Protein AF-A0A1J4MYG4-F1 (afdb_monomer)

Sequence (233 aa):
MGFPIFSSIVLFTLLLGPYFVINSYTSLNDAVGTSPLLVASILHCVAYNFTRALVLASIPVLKPQIVHYFNIMTRSISLIFMWNLITGKVAKQYEVDTRLKFSALVWSATSACLSYFIPLAFDKSLSADFSMGYIYKILLSYGASFSALSSIYGTYMFTKTNYFERKKAICLSLLTSCGIQLISNIIMDLIGPYYISVLLNLLLQIILARITLYKVNSNKVRQNNKKEKLKKK

Solvent-accessible surface area (backbone atoms only — not comparable to full-atom values): 12598 Å² total; per-residue (Å²): 144,68,62,73,59,56,58,41,51,53,49,48,45,66,64,45,41,62,55,56,50,50,41,64,74,65,63,48,58,89,64,48,91,80,30,68,53,55,56,49,28,44,50,39,47,50,50,43,55,50,53,44,50,53,58,60,69,69,54,94,70,77,48,71,66,57,51,51,53,51,58,40,56,47,37,54,55,44,54,56,41,46,39,50,50,65,68,29,74,69,33,65,77,42,57,70,66,60,38,52,54,50,43,28,51,46,32,32,53,49,51,36,39,67,72,47,47,53,56,57,69,70,44,82,83,66,65,93,66,91,46,70,70,56,58,52,54,48,52,52,43,53,28,53,29,32,21,44,38,26,25,49,58,23,46,51,41,58,79,72,49,66,82,81,53,27,59,57,27,50,50,50,20,48,37,43,48,30,44,53,60,53,53,36,47,56,48,40,78,72,66,54,64,81,62,63,37,51,53,51,42,31,51,52,26,50,53,49,27,51,53,48,52,50,52,55,51,54,51,51,52,57,51,50,55,51,52,53,59,62,73,76,109

Secondary structure (DSSP, 8-state):
--HHHHHHHHHHHHHHHHHHHHHHHTTGGGGTTT-HHHHHHHHHHHHHHHHHHHHHHT-S---HHHHHHHHHHHHTTHHHHHHHHHHSTTGGGS-HHHHHHHHHHHHHHHHHIIIIIHHHHH-TTS-SS--HHHHHHHHHHHHHHHHHHHHHHHHHHHHH--HHHHHHHHHHHHIIIIIHHHHHHHHHHHH--HHHHHHHHHHHHHHHHHHHHHHHHHHHHHHHHHHHHHH--

Nearest PDB structures (foldseek):
  9c7v-assembly1_C  TM=8.122E-01  e=8.466E-05  Homo sapiens
  7tut-assembly1_6  TM=8.379E-01  e=2.198E-04  Canis lupus

Mean predicted aligned error: 9.48 Å

Organism: NCBI:txid117008

Radius of gyration: 19.26 Å; Cα contacts (8 Å, |Δi|>4): 194; chains: 1; bounding box: 46×40×71 Å

pLDDT: mean 74.77, std 11.12, range [39.59, 93.19]

Structure (mmCIF, N/CA/C/O backbone):
data_AF-A0A1J4MYG4-F1
#
_entry.id   AF-A0A1J4MYG4-F1
#
loop_
_atom_site.group_PDB
_atom_site.id
_atom_site.type_symbol
_atom_site.label_atom_id
_atom_site.label_alt_id
_atom_site.label_comp_id
_atom_site.label_asym_id
_atom_site.label_entity_id
_atom_site.label_seq_id
_atom_site.pdbx_PDB_ins_code
_atom_site.Cartn_x
_atom_site.Cartn_y
_atom_site.Cartn_z
_atom_site.occupancy
_atom_site.B_iso_or_equiv
_atom_site.auth_seq_id
_atom_site.auth_comp_id
_atom_site.auth_asym_id
_atom_site.auth_atom_id
_atom_site.pdbx_PDB_model_num
ATOM 1 N N . MET A 1 1 ? 5.855 -18.515 -30.690 1.00 39.59 1 MET A N 1
ATOM 2 C CA . MET A 1 1 ? 5.320 -17.254 -30.121 1.00 39.59 1 MET A CA 1
ATOM 3 C C . MET A 1 1 ? 4.586 -17.510 -28.789 1.00 39.59 1 MET A C 1
ATOM 5 O O . MET A 1 1 ? 3.402 -17.235 -28.693 1.00 39.59 1 MET A O 1
ATOM 9 N N . GLY A 1 2 ? 5.260 -18.048 -27.757 1.00 44.88 2 GLY A N 1
ATOM 10 C CA . GLY A 1 2 ? 4.625 -18.419 -26.468 1.00 44.88 2 GLY A CA 1
ATOM 11 C C . GLY A 1 2 ? 5.310 -17.876 -25.201 1.00 44.88 2 GLY A C 1
ATOM 12 O O . GLY A 1 2 ? 4.828 -18.094 -24.097 1.00 44.88 2 GLY A O 1
ATOM 13 N N . PHE A 1 3 ? 6.417 -17.143 -25.343 1.00 44.50 3 PHE A N 1
ATOM 14 C CA . PHE A 1 3 ? 7.235 -16.663 -24.223 1.00 44.50 3 PHE A CA 1
ATOM 15 C C . PHE A 1 3 ? 6.671 -15.497 -23.374 1.00 44.50 3 PHE A C 1
ATOM 17 O O . PHE A 1 3 ? 6.899 -15.523 -22.165 1.00 44.50 3 PHE A O 1
ATOM 24 N N . PRO A 1 4 ? 5.913 -14.505 -23.900 1.00 54.72 4 PRO A N 1
ATOM 25 C CA . PRO A 1 4 ? 5.463 -13.370 -23.078 1.00 54.72 4 PRO A CA 1
ATOM 26 C C . PRO A 1 4 ? 4.398 -13.749 -22.033 1.00 54.72 4 PRO A C 1
ATOM 28 O O . PRO A 1 4 ? 4.216 -13.046 -21.041 1.00 54.72 4 PRO A O 1
ATOM 31 N N . ILE A 1 5 ? 3.711 -14.882 -22.217 1.00 55.47 5 ILE A N 1
ATOM 32 C CA . ILE A 1 5 ? 2.703 -15.384 -21.274 1.00 55.47 5 ILE A CA 1
ATOM 33 C C . ILE A 1 5 ? 3.386 -16.013 -20.048 1.00 55.47 5 ILE A C 1
ATOM 35 O O . ILE A 1 5 ? 2.969 -15.765 -18.919 1.00 55.47 5 ILE A O 1
ATOM 39 N N . PHE A 1 6 ? 4.475 -16.765 -20.247 1.00 54.44 6 PHE A N 1
ATOM 40 C CA . PHE A 1 6 ? 5.208 -17.416 -19.156 1.00 54.44 6 PHE A CA 1
ATOM 41 C C . PHE A 1 6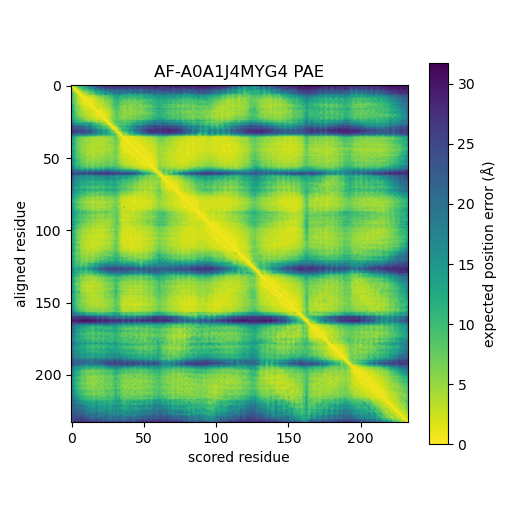 ? 5.877 -16.398 -18.220 1.00 54.44 6 PHE A C 1
ATOM 43 O O . PHE A 1 6 ? 5.715 -16.487 -17.003 1.00 54.44 6 PHE A O 1
ATOM 50 N N . SER A 1 7 ? 6.547 -15.377 -18.766 1.00 63.25 7 SER A N 1
ATOM 51 C CA . SER A 1 7 ? 7.153 -14.307 -17.959 1.00 63.25 7 SER A CA 1
ATOM 52 C C . SER A 1 7 ? 6.104 -13.493 -17.191 1.00 63.25 7 SER A C 1
ATOM 54 O O . SER A 1 7 ? 6.324 -13.157 -16.027 1.00 63.25 7 SER A O 1
ATOM 56 N N . SER A 1 8 ? 4.931 -13.255 -17.788 1.00 65.19 8 SER A N 1
ATOM 57 C CA . SER A 1 8 ? 3.813 -12.558 -17.140 1.00 65.19 8 SER A CA 1
ATOM 58 C C . SER A 1 8 ? 3.204 -13.361 -15.987 1.00 65.19 8 SER A C 1
ATOM 60 O O . SER A 1 8 ? 2.908 -12.786 -14.941 1.00 65.19 8 SER A O 1
ATOM 62 N N . ILE A 1 9 ? 3.056 -14.684 -16.129 1.00 70.06 9 ILE A N 1
ATOM 63 C CA . ILE A 1 9 ? 2.554 -15.567 -15.061 1.00 70.06 9 ILE A CA 1
ATOM 64 C C . ILE A 1 9 ? 3.563 -15.662 -13.912 1.00 70.06 9 ILE A C 1
ATOM 66 O O . ILE A 1 9 ? 3.177 -15.568 -12.745 1.00 70.06 9 ILE A O 1
ATOM 70 N N . VAL A 1 10 ? 4.856 -15.805 -14.212 1.00 71.19 10 VAL A N 1
ATOM 71 C CA . VAL A 1 10 ? 5.914 -15.819 -13.187 1.00 71.19 10 VAL A CA 1
ATOM 72 C C . VAL A 1 10 ? 5.947 -14.488 -12.437 1.00 71.19 10 VAL A C 1
ATOM 74 O O . VAL A 1 10 ? 5.981 -14.470 -11.208 1.00 71.19 10 VAL A O 1
ATOM 77 N N . LEU A 1 11 ? 5.847 -13.367 -13.151 1.00 72.00 11 LEU A N 1
ATOM 78 C CA . LEU A 1 11 ? 5.783 -12.037 -12.554 1.00 72.00 11 LEU A CA 1
ATOM 79 C C . LEU A 1 11 ? 4.518 -11.838 -11.708 1.00 72.00 11 LEU A C 1
ATOM 81 O O . LEU A 1 11 ? 4.606 -11.305 -10.603 1.00 72.00 11 LEU A O 1
ATOM 85 N N . PHE A 1 12 ? 3.357 -12.283 -12.195 1.00 74.06 12 PHE A N 1
ATOM 86 C CA . PHE A 1 12 ? 2.105 -12.281 -11.437 1.00 74.06 12 PHE A CA 1
ATOM 87 C C . PHE A 1 12 ? 2.256 -13.080 -10.144 1.00 74.06 12 PHE A C 1
ATOM 89 O O . PHE A 1 12 ? 1.878 -12.608 -9.077 1.00 74.06 12 PHE A O 1
ATOM 96 N N . THR A 1 13 ? 2.866 -14.261 -10.224 1.00 77.62 13 THR A N 1
ATOM 97 C CA . THR A 1 13 ? 3.070 -15.150 -9.077 1.00 77.62 13 THR A CA 1
ATOM 98 C C . THR A 1 13 ? 4.047 -14.549 -8.074 1.00 77.62 13 THR A C 1
ATOM 100 O O . THR A 1 13 ? 3.798 -14.600 -6.875 1.00 77.62 13 THR A O 1
ATOM 103 N N . LEU A 1 14 ? 5.129 -13.920 -8.531 1.00 78.75 14 LEU A N 1
ATOM 104 C CA . LEU A 1 14 ? 6.086 -13.262 -7.643 1.00 78.75 14 LEU A CA 1
ATOM 105 C C . LEU A 1 14 ? 5.502 -11.997 -7.012 1.00 78.75 14 LEU A C 1
ATOM 107 O O . LEU A 1 14 ? 5.709 -11.768 -5.829 1.00 78.75 14 LEU A O 1
ATOM 111 N N . LEU A 1 15 ? 4.740 -11.195 -7.759 1.00 77.94 15 LEU A N 1
ATOM 112 C CA . LEU A 1 15 ? 4.102 -9.999 -7.213 1.00 77.94 15 LEU A CA 1
ATOM 113 C C . LEU A 1 15 ? 2.967 -10.362 -6.257 1.00 77.94 15 LEU A C 1
ATOM 115 O O . LEU A 1 15 ? 2.919 -9.823 -5.157 1.00 77.94 15 LEU A O 1
ATOM 119 N N . LEU A 1 16 ? 2.055 -11.251 -6.653 1.00 79.56 16 LEU A N 1
ATOM 120 C CA . LEU A 1 16 ? 0.815 -11.510 -5.919 1.00 79.56 16 LEU A CA 1
ATOM 121 C C . LEU A 1 16 ? 0.865 -12.718 -4.982 1.00 79.56 16 LEU A C 1
ATOM 123 O O . LEU A 1 16 ? 0.108 -12.764 -4.011 1.00 79.56 16 LEU A O 1
ATOM 127 N N . GLY A 1 17 ? 1.770 -13.666 -5.220 1.00 78.75 17 GLY A N 1
ATOM 128 C CA . GLY A 1 17 ? 1.926 -14.890 -4.432 1.00 78.75 17 GLY A CA 1
ATOM 129 C C . GLY A 1 17 ? 2.038 -14.642 -2.927 1.00 78.75 17 GLY A C 1
ATOM 130 O O . GLY A 1 17 ? 1.268 -15.241 -2.177 1.00 78.75 17 GLY A O 1
ATOM 131 N N . PRO A 1 18 ? 2.885 -13.708 -2.452 1.00 78.56 18 PRO A N 1
ATOM 132 C CA . PRO A 1 18 ? 2.961 -13.394 -1.027 1.00 78.56 18 PRO A CA 1
ATOM 133 C C . PRO A 1 18 ? 1.631 -12.925 -0.428 1.00 78.56 18 PRO A C 1
ATOM 135 O O . PRO A 1 18 ? 1.335 -13.250 0.718 1.00 78.56 18 PRO A O 1
ATOM 138 N N . TYR A 1 19 ? 0.794 -12.206 -1.183 1.00 76.56 19 TYR A N 1
ATOM 139 C CA . TYR A 1 19 ? -0.516 -11.770 -0.690 1.00 76.56 19 TYR A CA 1
ATOM 140 C C . TYR A 1 19 ? -1.493 -12.936 -0.573 1.00 76.56 19 TYR A C 1
ATOM 142 O O . TYR A 1 19 ? -2.209 -13.011 0.423 1.00 76.56 19 TYR A O 1
ATOM 150 N N . PHE A 1 20 ? -1.493 -13.864 -1.536 1.00 74.62 20 PHE A N 1
ATOM 151 C CA . PHE A 1 20 ? -2.288 -15.094 -1.451 1.00 74.62 20 PHE A CA 1
ATOM 152 C C . PHE A 1 20 ? -1.863 -15.959 -0.263 1.00 74.62 20 PHE A C 1
ATOM 154 O O . PHE A 1 20 ? -2.715 -16.448 0.482 1.00 74.62 20 PHE A O 1
ATOM 161 N N . VAL A 1 21 ? -0.552 -16.088 -0.043 1.00 79.56 21 VAL A N 1
ATOM 162 C CA . VAL A 1 21 ? 0.016 -16.804 1.103 1.00 79.56 21 VAL A CA 1
ATOM 163 C C . VAL A 1 21 ? -0.425 -16.144 2.410 1.00 79.56 21 VAL A C 1
ATOM 165 O O . VAL A 1 21 ? -1.034 -16.805 3.248 1.00 79.56 21 VAL A O 1
ATOM 168 N N . ILE A 1 22 ? -0.210 -14.835 2.577 1.00 77.38 22 ILE A N 1
ATOM 169 C CA . ILE A 1 22 ? -0.594 -14.118 3.805 1.00 77.38 22 ILE A CA 1
ATOM 170 C C . ILE A 1 22 ? -2.104 -14.207 4.043 1.00 77.38 22 ILE A C 1
ATOM 172 O O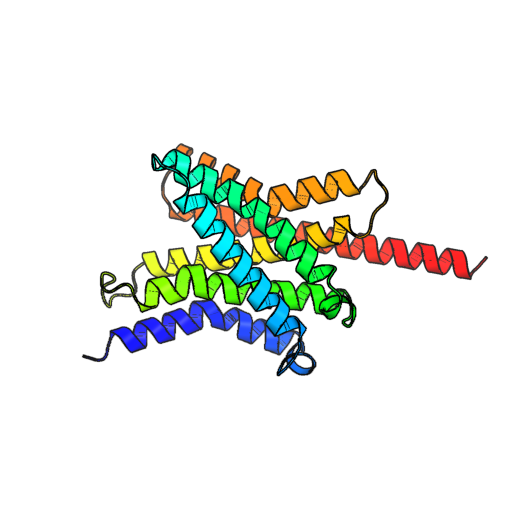 . ILE A 1 22 ? -2.521 -14.461 5.171 1.00 77.38 22 ILE A O 1
ATOM 176 N N . ASN A 1 23 ? -2.927 -14.038 3.008 1.00 73.75 23 ASN A N 1
ATOM 177 C CA . ASN A 1 23 ? -4.382 -14.134 3.123 1.00 73.75 23 ASN A CA 1
ATOM 178 C C . ASN A 1 23 ? -4.833 -15.535 3.585 1.00 73.75 23 ASN A C 1
ATOM 180 O O . ASN A 1 23 ? -5.718 -15.648 4.432 1.00 73.75 23 ASN A O 1
ATOM 184 N N . SER A 1 24 ? -4.164 -16.587 3.101 1.00 71.75 24 SER A N 1
ATOM 185 C CA . SER A 1 24 ? -4.427 -17.977 3.504 1.00 71.75 24 SER A CA 1
ATOM 186 C C . SER A 1 24 ? -3.980 -18.259 4.945 1.00 71.75 24 SER A C 1
ATOM 188 O O . SER A 1 24 ? -4.714 -18.884 5.704 1.00 71.75 24 SER A O 1
ATOM 190 N N . TYR A 1 25 ? -2.815 -17.749 5.361 1.00 71.75 25 TYR A N 1
ATOM 191 C CA . TYR A 1 25 ? -2.278 -17.946 6.718 1.00 71.75 25 TYR A CA 1
ATOM 192 C C . TYR A 1 25 ? -2.989 -17.132 7.802 1.00 71.75 25 TYR A C 1
ATOM 194 O O . TYR A 1 25 ? -2.967 -17.506 8.971 1.00 71.75 25 TYR A O 1
ATOM 202 N N . THR A 1 26 ? -3.582 -15.993 7.449 1.00 67.69 26 THR A N 1
ATOM 203 C CA . THR A 1 26 ? -4.212 -15.085 8.422 1.00 67.69 26 THR A CA 1
ATOM 204 C C . THR A 1 26 ? -5.689 -15.386 8.667 1.00 67.69 26 THR A C 1
ATOM 206 O O . THR A 1 26 ? -6.341 -14.590 9.339 1.00 67.69 26 THR A O 1
ATOM 209 N N . SER A 1 27 ? -6.206 -16.493 8.104 1.00 63.12 27 SER A N 1
ATOM 210 C CA . SER A 1 27 ? -7.624 -16.891 8.122 1.00 63.12 27 SER A CA 1
ATOM 211 C C . SER A 1 27 ? -8.581 -15.742 7.781 1.00 63.12 27 SER A C 1
ATOM 213 O O . SER A 1 27 ? -9.735 -15.728 8.197 1.00 63.12 27 SER A O 1
ATOM 215 N N . LEU A 1 28 ? -8.102 -14.750 7.019 1.00 64.38 28 LEU A N 1
ATOM 216 C CA . LEU A 1 28 ? -8.926 -13.637 6.566 1.00 64.38 28 LEU A CA 1
ATOM 217 C C . LEU A 1 28 ? -9.978 -14.149 5.572 1.00 64.38 28 LEU A C 1
ATOM 219 O O . LEU A 1 28 ? -11.053 -13.573 5.507 1.00 64.38 28 LEU A O 1
ATOM 223 N N . ASN A 1 29 ? -9.721 -15.270 4.883 1.00 54.84 29 ASN A N 1
ATOM 224 C CA . ASN A 1 29 ? -10.596 -15.890 3.880 1.00 54.84 29 ASN A CA 1
ATOM 225 C C . ASN A 1 29 ? -12.060 -16.102 4.303 1.00 54.84 29 ASN A C 1
ATOM 227 O O . ASN A 1 29 ? -12.948 -15.866 3.480 1.00 54.84 29 ASN A O 1
ATOM 231 N N . ASP A 1 30 ? -12.330 -16.453 5.562 1.00 53.03 30 ASP A N 1
ATOM 232 C CA . ASP A 1 30 ? -13.702 -16.705 6.039 1.00 53.03 30 ASP A CA 1
ATOM 233 C C . ASP A 1 30 ? -14.569 -15.434 6.056 1.00 53.03 30 ASP A C 1
ATOM 235 O O . ASP A 1 30 ? -15.796 -15.501 6.101 1.00 53.03 30 ASP A O 1
ATOM 239 N N . ALA A 1 31 ? -13.945 -14.256 5.945 1.00 52.34 31 ALA A N 1
ATOM 240 C CA . ALA A 1 31 ? -14.617 -12.967 5.856 1.00 52.34 31 ALA A CA 1
ATOM 241 C C . ALA A 1 31 ? -14.632 -12.366 4.435 1.00 52.34 31 ALA A C 1
ATOM 243 O O . ALA A 1 31 ? -15.060 -11.223 4.304 1.00 52.34 31 ALA A O 1
ATOM 244 N N . VAL A 1 32 ? -14.109 -13.043 3.394 1.00 53.25 32 VAL A N 1
ATOM 245 C CA . VAL A 1 32 ? -13.461 -12.345 2.253 1.00 53.25 32 VAL A CA 1
ATOM 246 C C . VAL A 1 32 ? -14.001 -12.624 0.851 1.00 53.25 32 VAL A C 1
ATOM 248 O O . VAL A 1 32 ? -13.868 -11.743 0.004 1.00 53.25 32 VAL A O 1
ATOM 251 N N . GLY A 1 33 ? -14.673 -13.744 0.580 1.00 52.53 33 GLY A N 1
ATOM 252 C CA . GLY A 1 33 ? -15.099 -14.075 -0.795 1.00 52.53 33 GLY A CA 1
ATOM 253 C C . GLY A 1 33 ? -16.029 -13.045 -1.466 1.00 52.53 33 GLY A C 1
ATOM 254 O O . GLY A 1 33 ? -16.009 -12.894 -2.684 1.00 52.53 33 GLY A O 1
ATOM 255 N N . THR A 1 34 ? -16.811 -12.300 -0.680 1.00 55.25 34 THR A N 1
ATOM 256 C CA . THR A 1 34 ? -17.829 -11.335 -1.152 1.00 55.25 34 THR A CA 1
ATOM 257 C C . THR A 1 34 ? -17.928 -10.098 -0.256 1.00 55.25 34 THR A C 1
ATOM 259 O O . THR A 1 34 ? -18.944 -9.401 -0.226 1.00 55.25 34 THR A O 1
ATOM 262 N N . SER A 1 35 ? -16.881 -9.818 0.520 1.00 69.62 35 SER A N 1
ATOM 263 C CA . SER A 1 35 ? -16.957 -8.813 1.574 1.00 69.62 35 SER A CA 1
ATOM 264 C C . SER A 1 35 ? -17.067 -7.408 0.972 1.00 69.62 35 SER A C 1
ATOM 266 O O . SER A 1 35 ? -16.230 -7.008 0.156 1.00 69.62 35 SER A O 1
ATOM 268 N N . PRO A 1 36 ? -18.055 -6.592 1.378 1.00 80.81 36 PRO A N 1
ATOM 269 C CA . PRO A 1 36 ? -18.129 -5.194 0.960 1.00 80.81 36 PRO A CA 1
ATOM 270 C C . PRO A 1 36 ? -16.843 -4.410 1.277 1.00 80.81 36 PRO A C 1
ATOM 272 O O . PRO A 1 36 ? -16.561 -3.392 0.646 1.00 80.81 36 PRO A O 1
ATOM 275 N N . LEU A 1 37 ? -16.036 -4.893 2.233 1.00 83.75 37 LEU A N 1
ATOM 276 C CA . LEU A 1 37 ? -14.733 -4.330 2.565 1.00 83.75 37 LEU A CA 1
ATOM 277 C C . LEU A 1 37 ? -13.686 -4.576 1.470 1.00 83.75 37 LEU A C 1
ATOM 279 O O . LEU A 1 37 ? -12.859 -3.692 1.246 1.00 83.75 37 LEU A O 1
ATOM 283 N N . LEU A 1 38 ? -13.726 -5.710 0.761 1.00 86.50 38 LEU A N 1
ATOM 284 C CA . LEU A 1 38 ? -12.850 -5.976 -0.387 1.00 86.50 38 LEU A CA 1
ATOM 285 C C . LEU A 1 38 ? -13.117 -4.938 -1.476 1.00 86.50 38 LEU A C 1
ATOM 287 O O . LEU A 1 38 ? -12.206 -4.222 -1.892 1.00 86.50 38 LEU A O 1
ATOM 291 N N . VAL A 1 39 ? -14.388 -4.802 -1.863 1.00 87.25 39 VAL A N 1
ATOM 292 C CA . VAL A 1 39 ? -14.826 -3.856 -2.896 1.00 87.25 39 VAL A CA 1
ATOM 293 C C . VAL A 1 39 ? -14.492 -2.424 -2.487 1.00 87.25 39 VAL A C 1
ATOM 295 O O . VAL A 1 39 ? -13.888 -1.690 -3.264 1.00 87.25 39 VAL A O 1
ATOM 298 N N . ALA A 1 40 ? -14.798 -2.032 -1.246 1.00 88.25 40 ALA A N 1
ATOM 299 C CA . ALA A 1 40 ? -14.446 -0.710 -0.740 1.00 88.25 40 ALA A CA 1
ATOM 300 C C . ALA A 1 40 ? -12.929 -0.458 -0.787 1.00 88.25 40 ALA A C 1
ATOM 302 O O . ALA A 1 40 ? -12.513 0.628 -1.192 1.00 88.25 40 ALA A O 1
ATOM 303 N N . SER A 1 41 ? -12.108 -1.441 -0.407 1.00 88.81 41 SER A N 1
ATOM 304 C CA . SER A 1 41 ? -10.643 -1.318 -0.419 1.00 88.81 41 SER A CA 1
ATOM 305 C C . SER A 1 41 ? -10.099 -1.140 -1.837 1.00 88.81 41 SER A C 1
ATOM 307 O O . SER A 1 41 ? -9.281 -0.246 -2.063 1.00 88.81 41 SER A O 1
ATOM 309 N N . ILE A 1 42 ? -10.589 -1.938 -2.794 1.00 90.88 42 ILE A N 1
ATOM 310 C CA . ILE A 1 42 ? -10.226 -1.827 -4.215 1.00 90.88 42 ILE A CA 1
ATOM 311 C C . ILE A 1 42 ? -10.637 -0.453 -4.748 1.00 90.88 42 ILE A C 1
ATOM 313 O O . ILE A 1 42 ? -9.799 0.261 -5.294 1.00 90.88 42 ILE A O 1
ATOM 317 N N . LEU A 1 43 ? -11.892 -0.042 -4.536 1.00 92.88 43 LEU A N 1
ATOM 318 C CA . LEU A 1 43 ? -12.411 1.233 -5.036 1.00 92.88 43 LEU A CA 1
ATOM 319 C C . LEU A 1 43 ? -11.640 2.434 -4.484 1.00 92.88 43 LEU A C 1
ATOM 321 O O . LEU A 1 43 ? -11.287 3.323 -5.251 1.00 92.88 43 LEU A O 1
ATOM 325 N N . HIS A 1 44 ? -11.323 2.461 -3.186 1.00 93.19 44 HIS A N 1
ATOM 326 C CA . HIS A 1 44 ? -10.533 3.557 -2.613 1.00 93.19 44 HIS A CA 1
ATOM 327 C C . HIS A 1 44 ? -9.096 3.570 -3.150 1.00 93.19 44 HIS A C 1
ATOM 329 O O . HIS A 1 44 ? -8.543 4.648 -3.369 1.00 93.19 44 HIS A O 1
ATOM 335 N N . CYS A 1 45 ? -8.493 2.401 -3.395 1.00 91.88 45 CYS A N 1
ATOM 336 C CA . CYS A 1 45 ? -7.159 2.306 -3.987 1.00 91.88 45 CYS A CA 1
ATOM 337 C C . CYS A 1 45 ? -7.150 2.773 -5.454 1.00 91.88 45 CYS A C 1
ATOM 339 O O . CYS A 1 45 ? -6.269 3.538 -5.858 1.00 91.88 45 CYS A O 1
ATOM 341 N N . VAL A 1 46 ? -8.144 2.363 -6.246 1.00 92.69 46 VAL A N 1
ATOM 342 C CA . VAL A 1 46 ? -8.319 2.794 -7.642 1.00 92.69 46 VAL A CA 1
ATOM 343 C C . VAL A 1 46 ? -8.592 4.295 -7.706 1.00 92.69 46 VAL A C 1
ATOM 345 O O . VAL A 1 46 ? -7.917 4.998 -8.454 1.00 92.69 46 VAL A O 1
ATOM 348 N N . ALA A 1 47 ? -9.506 4.804 -6.877 1.00 92.38 47 ALA A N 1
ATOM 349 C CA . ALA A 1 47 ? -9.820 6.227 -6.804 1.00 92.38 47 ALA A CA 1
ATOM 350 C C . ALA A 1 47 ? -8.583 7.058 -6.439 1.00 92.38 47 ALA A C 1
ATOM 352 O O . ALA A 1 47 ? -8.307 8.055 -7.099 1.00 92.38 47 ALA A O 1
ATOM 353 N N . TYR A 1 48 ? -7.782 6.610 -5.466 1.00 91.38 48 TYR A N 1
ATOM 354 C CA . TYR A 1 48 ? -6.502 7.241 -5.147 1.00 91.38 48 TYR A CA 1
ATOM 355 C C . TYR A 1 48 ? -5.561 7.298 -6.360 1.00 91.38 48 TYR A C 1
ATOM 357 O O . TYR A 1 48 ? -5.027 8.365 -6.663 1.00 91.38 48 TYR A O 1
ATOM 365 N N . ASN A 1 49 ? -5.351 6.177 -7.058 1.00 87.81 49 ASN A N 1
ATOM 366 C CA . ASN A 1 49 ? -4.452 6.144 -8.215 1.00 87.81 49 ASN A CA 1
ATOM 367 C C . ASN A 1 49 ? -4.968 7.025 -9.361 1.00 87.81 49 ASN A C 1
ATOM 369 O O . ASN A 1 49 ? -4.173 7.710 -10.003 1.00 87.81 49 ASN A O 1
ATOM 373 N N . PHE A 1 50 ? -6.285 7.076 -9.560 1.00 89.12 50 PHE A N 1
ATOM 374 C CA . PHE A 1 50 ? -6.924 7.967 -10.523 1.00 89.12 50 PHE A CA 1
ATOM 375 C C . PHE A 1 50 ? -6.731 9.445 -10.153 1.00 89.12 50 PHE A C 1
ATOM 377 O O . PHE A 1 50 ? -6.258 10.228 -10.975 1.00 89.12 50 PHE A O 1
ATOM 384 N N . THR A 1 51 ? -6.995 9.835 -8.900 1.00 89.38 51 THR A N 1
ATOM 385 C CA . THR A 1 51 ? -6.749 11.204 -8.417 1.00 89.38 51 THR A CA 1
ATOM 386 C C . THR A 1 51 ? -5.276 11.583 -8.534 1.00 89.38 51 THR A C 1
ATOM 388 O O . THR A 1 51 ? -4.958 12.684 -8.976 1.00 89.38 51 THR A O 1
ATOM 391 N N . ARG A 1 52 ? -4.358 10.672 -8.192 1.00 86.06 52 ARG A N 1
ATOM 392 C CA . ARG A 1 52 ? -2.917 10.889 -8.360 1.00 86.06 52 ARG A CA 1
ATOM 393 C C . ARG A 1 52 ? -2.555 11.130 -9.826 1.00 86.06 52 ARG A C 1
ATOM 395 O O . ARG A 1 52 ? -1.807 12.064 -10.100 1.00 86.06 52 ARG A O 1
ATOM 402 N N . ALA A 1 53 ? -3.084 10.331 -10.750 1.00 84.12 53 ALA A N 1
ATOM 403 C CA . ALA A 1 53 ? -2.846 10.509 -12.180 1.00 84.12 53 ALA A CA 1
ATOM 404 C C . ALA A 1 53 ? -3.368 11.865 -12.684 1.00 84.12 53 ALA A C 1
ATOM 406 O O . ALA A 1 53 ? -2.640 12.560 -13.387 1.00 84.12 53 ALA A O 1
ATOM 407 N N . LEU A 1 54 ? -4.566 12.284 -12.259 1.00 86.88 54 LEU A N 1
ATOM 408 C CA . LEU A 1 54 ? -5.123 13.601 -12.592 1.00 86.88 54 LEU A CA 1
ATOM 409 C C . LEU A 1 54 ? -4.248 14.753 -12.085 1.00 86.88 54 LEU A C 1
ATOM 411 O O . LEU A 1 54 ? -3.965 15.685 -12.834 1.00 86.88 54 LEU A O 1
ATOM 415 N N . VAL A 1 55 ? -3.778 14.675 -10.835 1.00 84.56 55 VAL A N 1
ATOM 416 C CA . VAL A 1 55 ? -2.884 15.698 -10.270 1.00 84.56 55 VAL A CA 1
ATOM 417 C C . VAL A 1 55 ? -1.587 15.779 -11.073 1.00 84.56 55 VAL A C 1
ATOM 419 O O . VAL A 1 55 ? -1.149 16.873 -11.411 1.00 84.56 55 VAL A O 1
ATOM 422 N N . LEU A 1 56 ? -0.989 14.643 -11.434 1.00 81.00 56 LEU A N 1
ATOM 423 C CA . LEU A 1 56 ? 0.246 14.630 -12.224 1.00 81.00 56 LEU A CA 1
ATOM 424 C C . LEU A 1 56 ? 0.036 15.140 -13.656 1.00 81.00 56 LEU A C 1
ATOM 426 O O . LEU A 1 56 ? 0.897 15.849 -14.170 1.00 81.00 56 LEU A O 1
ATOM 430 N N . ALA A 1 57 ? -1.103 14.826 -14.277 1.00 81.94 57 ALA A N 1
ATOM 431 C CA . ALA A 1 57 ? -1.455 15.296 -15.617 1.00 81.94 57 ALA A CA 1
ATOM 432 C C . ALA A 1 57 ? -1.693 16.815 -15.673 1.00 81.94 57 ALA A C 1
ATOM 434 O O . ALA A 1 57 ? -1.515 17.426 -16.722 1.00 81.94 57 ALA A O 1
ATOM 435 N N . SER A 1 58 ? -2.059 17.438 -14.549 1.00 81.00 58 SER A N 1
ATOM 436 C CA . SER A 1 58 ? -2.298 18.884 -14.467 1.00 81.00 58 SER A CA 1
ATOM 437 C C . SER A 1 58 ? -1.028 19.750 -14.420 1.00 81.00 58 SER A C 1
ATOM 439 O O . SER A 1 58 ? -1.137 20.974 -14.398 1.00 81.00 58 SER A O 1
ATOM 441 N N . ILE A 1 59 ? 0.173 19.154 -14.397 1.00 77.31 59 ILE A N 1
ATOM 442 C CA . ILE A 1 59 ? 1.444 19.884 -14.270 1.00 77.31 59 ILE A CA 1
ATOM 443 C C . ILE A 1 59 ? 2.013 20.181 -15.671 1.00 77.31 59 ILE A C 1
ATOM 445 O O . ILE A 1 59 ? 2.489 19.262 -16.337 1.00 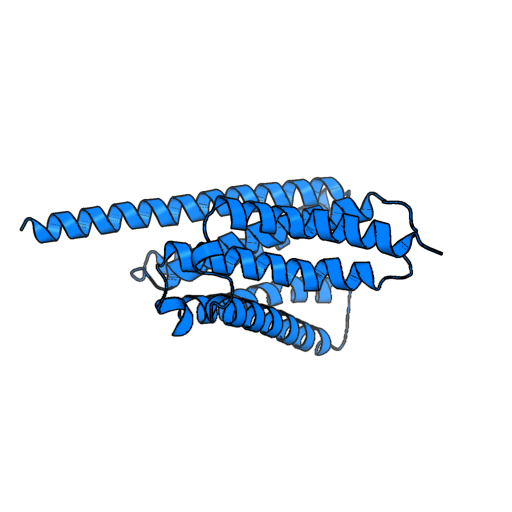77.31 59 ILE A O 1
ATOM 449 N N . PRO A 1 60 ? 2.030 21.451 -16.119 1.00 63.06 60 PRO A N 1
ATOM 450 C CA . PRO A 1 60 ? 2.317 21.807 -17.512 1.00 63.06 60 PRO A CA 1
ATOM 451 C C . PRO A 1 60 ? 3.802 21.714 -17.912 1.00 63.06 60 PRO A C 1
ATOM 453 O O . PRO A 1 60 ? 4.111 21.766 -19.098 1.00 63.06 60 PRO A O 1
ATOM 456 N N . VAL A 1 61 ? 4.737 21.566 -16.961 1.00 59.81 61 VAL A N 1
ATOM 457 C CA . VAL A 1 61 ? 6.183 21.470 -17.246 1.00 59.81 61 VAL A CA 1
ATOM 458 C C . VAL A 1 61 ? 6.812 20.336 -16.434 1.00 59.81 61 VAL A C 1
ATOM 460 O O . VAL A 1 61 ? 7.185 20.503 -15.270 1.00 59.81 61 VAL A O 1
ATOM 463 N N . LEU A 1 62 ? 6.952 19.164 -17.059 1.00 60.19 62 LEU A N 1
ATOM 464 C CA . LEU A 1 62 ? 7.590 17.985 -16.471 1.00 60.19 62 LEU A CA 1
ATOM 465 C C . LEU A 1 62 ? 9.121 18.113 -16.514 1.00 60.19 62 LEU A C 1
ATOM 467 O O . LEU A 1 62 ? 9.799 17.389 -17.243 1.00 60.19 62 LEU A O 1
ATOM 471 N N . LYS A 1 63 ? 9.712 18.990 -15.692 1.00 72.31 63 LYS A N 1
ATOM 472 C CA . LYS A 1 63 ? 11.103 18.719 -15.294 1.00 72.31 63 LYS A CA 1
ATOM 473 C C . LYS A 1 63 ? 11.088 17.414 -14.482 1.00 72.31 63 LYS A C 1
ATOM 475 O O . LYS A 1 63 ? 10.284 17.324 -13.549 1.00 72.31 63 LYS A O 1
ATOM 480 N N . PRO A 1 64 ? 11.953 16.424 -14.773 1.00 68.06 64 PRO A N 1
ATOM 481 C CA . PRO A 1 64 ? 11.932 15.116 -14.106 1.00 68.06 64 PRO A CA 1
ATOM 482 C C . PRO A 1 64 ? 11.944 15.216 -12.574 1.00 68.06 64 PRO A C 1
ATOM 484 O O . PRO A 1 64 ? 11.239 14.485 -11.884 1.00 68.06 64 PRO A O 1
ATOM 487 N N . GLN A 1 65 ? 12.679 16.199 -12.050 1.00 69.81 65 GLN A N 1
ATOM 488 C CA . GLN A 1 65 ? 12.750 16.516 -10.624 1.00 69.81 65 GLN A CA 1
ATOM 489 C C . GLN A 1 65 ? 11.384 16.936 -10.057 1.00 69.81 65 GLN A C 1
ATOM 491 O O . GLN A 1 65 ? 10.945 16.393 -9.047 1.00 69.81 65 GLN A O 1
ATOM 496 N N . ILE A 1 66 ? 10.669 17.843 -10.732 1.00 71.44 66 ILE A N 1
ATOM 497 C CA . ILE A 1 66 ? 9.351 18.340 -10.303 1.00 71.44 66 ILE A CA 1
ATOM 498 C C . ILE A 1 66 ? 8.349 17.184 -10.252 1.00 71.44 66 ILE A C 1
ATOM 500 O O . ILE A 1 66 ? 7.678 16.986 -9.241 1.00 71.44 66 ILE A O 1
ATOM 504 N N . VAL A 1 67 ? 8.311 16.356 -11.297 1.00 70.69 67 VAL A N 1
ATOM 505 C CA . VAL A 1 67 ? 7.447 15.165 -11.360 1.00 70.69 67 VAL A CA 1
ATOM 506 C C . VAL A 1 67 ? 7.744 14.216 -10.208 1.00 70.69 67 VAL A C 1
ATOM 508 O O . VAL A 1 67 ? 6.822 13.668 -9.600 1.00 70.69 67 VAL A O 1
ATOM 511 N N . HIS A 1 68 ? 9.023 14.047 -9.866 1.00 68.38 68 HIS A N 1
ATOM 512 C CA . HIS A 1 68 ? 9.419 13.198 -8.757 1.00 68.38 68 HIS A CA 1
ATOM 513 C C . HIS A 1 68 ? 8.906 13.728 -7.409 1.00 68.38 68 HIS A C 1
ATOM 515 O O . HIS A 1 68 ? 8.320 12.956 -6.641 1.00 68.38 68 HIS A O 1
ATOM 521 N N . TYR A 1 69 ? 9.063 15.024 -7.130 1.00 70.38 69 TYR A N 1
ATOM 522 C CA . TYR A 1 69 ? 8.557 15.640 -5.899 1.00 70.38 69 TYR A CA 1
ATOM 523 C C . TYR A 1 69 ? 7.029 15.589 -5.814 1.00 70.38 69 TYR A C 1
ATOM 525 O O . TYR A 1 69 ? 6.481 15.230 -4.770 1.00 70.38 69 TYR A O 1
ATOM 533 N N . PHE A 1 70 ? 6.322 15.853 -6.913 1.00 74.12 70 PHE A N 1
ATOM 534 C CA . PHE A 1 70 ? 4.863 15.739 -6.946 1.00 74.12 70 PHE A CA 1
ATOM 535 C C . PHE A 1 70 ? 4.388 14.293 -6.770 1.00 74.12 70 PHE A C 1
ATOM 537 O O . PHE A 1 70 ? 3.404 14.049 -6.071 1.00 74.12 70 PHE A O 1
ATOM 544 N N . ASN A 1 71 ? 5.112 13.307 -7.304 1.00 73.62 71 ASN A N 1
ATOM 545 C CA . ASN A 1 71 ? 4.836 11.892 -7.044 1.00 73.62 71 ASN A CA 1
ATOM 546 C C . ASN A 1 71 ? 4.953 11.528 -5.558 1.00 73.62 71 ASN A C 1
ATOM 548 O O . ASN A 1 71 ? 4.180 10.712 -5.059 1.00 73.62 71 ASN A O 1
ATOM 552 N N . ILE A 1 72 ? 5.899 12.134 -4.842 1.00 72.75 72 ILE A N 1
ATOM 553 C CA . ILE A 1 72 ? 6.056 11.950 -3.396 1.00 72.75 72 ILE A CA 1
ATOM 554 C C . ILE A 1 72 ? 4.921 12.649 -2.643 1.00 72.75 72 ILE A C 1
ATOM 556 O O . ILE A 1 72 ? 4.304 12.049 -1.764 1.00 72.75 72 ILE A O 1
ATOM 560 N N . MET A 1 73 ? 4.609 13.895 -2.998 1.00 71.25 73 MET A N 1
ATOM 561 C CA . MET A 1 73 ? 3.564 14.672 -2.325 1.00 71.25 73 MET A CA 1
ATOM 562 C C . MET A 1 73 ? 2.178 14.057 -2.514 1.00 71.25 73 MET A C 1
ATOM 564 O O . MET A 1 73 ? 1.415 13.959 -1.550 1.00 71.25 73 MET A O 1
ATOM 568 N N . THR A 1 74 ? 1.876 13.558 -3.714 1.00 78.19 74 THR A N 1
ATOM 569 C CA . THR A 1 74 ? 0.606 12.883 -4.024 1.00 78.19 74 THR A CA 1
ATOM 570 C C . THR A 1 74 ? 0.415 11.586 -3.241 1.00 78.19 74 THR A C 1
ATOM 572 O O . THR A 1 74 ? -0.728 11.217 -2.987 1.00 78.19 74 THR A O 1
ATOM 575 N N . ARG A 1 75 ? 1.480 10.935 -2.743 1.00 78.06 75 ARG A N 1
ATOM 576 C CA . ARG A 1 75 ? 1.331 9.810 -1.799 1.00 78.06 75 ARG A CA 1
ATOM 577 C C . ARG A 1 75 ? 0.668 10.226 -0.489 1.00 78.06 75 ARG A C 1
ATOM 579 O O . ARG A 1 75 ? -0.042 9.426 0.097 1.00 78.06 75 ARG A O 1
ATOM 586 N N . SER A 1 76 ? 0.803 11.476 -0.052 1.00 80.94 76 SER A N 1
ATOM 587 C CA . SER A 1 76 ? 0.106 11.975 1.147 1.00 80.94 76 SER A CA 1
ATOM 588 C C . SER A 1 76 ? -1.419 11.964 0.972 1.00 80.94 76 SER A C 1
ATOM 590 O O . SER A 1 76 ? -2.152 11.785 1.942 1.00 80.94 76 SER A O 1
ATOM 592 N N . ILE A 1 77 ? -1.905 12.089 -0.270 1.00 84.50 77 ILE A N 1
ATOM 593 C CA . ILE A 1 77 ? -3.334 12.010 -0.601 1.00 84.50 77 ILE A CA 1
ATOM 594 C C . ILE A 1 77 ? -3.876 10.605 -0.294 1.00 84.50 77 ILE A C 1
ATOM 596 O O . ILE A 1 77 ? -5.035 10.474 0.101 1.00 84.50 77 ILE A O 1
ATOM 600 N N . SER A 1 78 ? -3.047 9.553 -0.378 1.00 87.50 78 SER A N 1
ATOM 601 C CA . SER A 1 78 ? -3.476 8.189 -0.046 1.00 87.50 78 SER A CA 1
ATOM 602 C C . SER A 1 78 ? -3.977 8.078 1.394 1.00 87.50 78 SER A C 1
ATOM 604 O O . SER A 1 78 ? -4.876 7.284 1.652 1.00 87.50 78 SER A O 1
ATOM 606 N N . LEU A 1 79 ? -3.461 8.898 2.320 1.00 88.12 79 LEU A N 1
ATOM 607 C CA . LEU A 1 79 ? -3.905 8.920 3.716 1.00 88.12 79 LEU A CA 1
ATOM 608 C C . LEU A 1 79 ? -5.384 9.309 3.842 1.00 88.12 79 LEU A C 1
ATOM 610 O O . LEU A 1 79 ? -6.072 8.776 4.707 1.00 88.12 79 LEU A O 1
ATOM 614 N N . ILE A 1 80 ? -5.895 10.181 2.966 1.00 89.56 80 ILE A N 1
ATOM 615 C CA . ILE A 1 80 ? -7.312 10.586 2.952 1.00 89.56 80 ILE A CA 1
ATOM 616 C C . ILE A 1 80 ? -8.188 9.400 2.539 1.00 89.56 80 ILE A C 1
ATOM 618 O O . ILE A 1 80 ? -9.174 9.079 3.203 1.00 89.56 80 ILE A O 1
ATOM 622 N N . PHE A 1 81 ? -7.802 8.701 1.472 1.00 91.88 81 PHE A N 1
ATOM 623 C CA . PHE A 1 81 ? -8.518 7.517 0.999 1.00 91.88 81 PHE A CA 1
ATOM 624 C C . PHE A 1 81 ? -8.444 6.366 2.008 1.00 91.88 81 PHE A C 1
ATOM 626 O O . PHE A 1 81 ? -9.459 5.730 2.284 1.00 91.88 81 PHE A O 1
ATOM 633 N N . MET A 1 82 ? -7.277 6.141 2.618 1.00 91.38 82 MET A N 1
ATOM 634 C CA . MET A 1 82 ? -7.096 5.160 3.691 1.00 91.38 82 MET A CA 1
ATOM 635 C C . MET A 1 82 ? -7.923 5.522 4.929 1.00 91.38 82 MET A C 1
ATOM 637 O O . MET A 1 82 ? -8.529 4.639 5.530 1.00 91.38 82 MET A O 1
ATOM 641 N N . TRP A 1 83 ? -8.001 6.804 5.295 1.00 90.06 83 TRP A N 1
ATOM 642 C CA . TRP A 1 83 ? -8.845 7.282 6.390 1.00 90.06 83 TRP A CA 1
ATOM 643 C C . TRP A 1 83 ? -10.323 6.997 6.125 1.00 90.06 83 TRP A C 1
ATOM 645 O O . TRP A 1 83 ? -11.005 6.425 6.981 1.00 90.06 83 TRP A O 1
ATOM 655 N N . ASN A 1 84 ? -10.815 7.352 4.939 1.00 91.25 84 ASN A N 1
ATOM 656 C CA . ASN A 1 84 ? -12.202 7.109 4.543 1.00 91.25 84 ASN A CA 1
ATOM 657 C C . ASN A 1 84 ? -12.520 5.610 4.506 1.00 91.25 84 ASN A C 1
ATOM 659 O O . ASN A 1 84 ? -13.562 5.194 5.015 1.00 91.25 84 ASN A O 1
ATOM 663 N N . LEU A 1 85 ? -11.586 4.792 4.014 1.00 90.50 85 LEU A N 1
ATOM 664 C CA . LEU A 1 85 ? -11.705 3.339 4.015 1.00 90.50 85 LEU A CA 1
ATOM 665 C C . LEU A 1 85 ? -11.865 2.791 5.439 1.00 90.50 85 LEU A C 1
ATOM 667 O O . LEU A 1 85 ? -12.831 2.087 5.718 1.00 90.50 85 LEU A O 1
ATOM 671 N N . ILE A 1 86 ? -10.971 3.140 6.371 1.00 89.25 86 ILE A N 1
ATOM 672 C CA . ILE A 1 86 ? -10.994 2.564 7.729 1.00 89.25 86 ILE A CA 1
ATOM 673 C C . ILE A 1 86 ? -12.088 3.152 8.632 1.00 89.25 86 ILE A C 1
ATOM 675 O O . ILE A 1 86 ? -12.498 2.507 9.602 1.00 89.25 86 ILE A O 1
ATOM 679 N N . THR A 1 87 ? -12.550 4.378 8.372 1.00 87.69 87 THR A N 1
ATOM 680 C CA . THR A 1 87 ? -13.607 5.040 9.164 1.00 87.69 87 THR A CA 1
ATOM 681 C C . THR A 1 87 ? -15.002 4.903 8.554 1.00 87.69 87 THR A C 1
ATOM 683 O O . THR A 1 87 ? -15.994 5.212 9.229 1.00 87.69 87 THR A O 1
ATOM 686 N N . GLY A 1 88 ? -15.083 4.401 7.322 1.00 85.62 88 GLY A N 1
ATOM 687 C CA . GLY A 1 88 ? -16.317 4.198 6.578 1.00 85.62 88 GLY A CA 1
ATOM 688 C C . GLY A 1 88 ? -17.279 3.211 7.239 1.00 85.62 88 GLY A C 1
ATOM 689 O O . GLY A 1 88 ? -16.897 2.364 8.052 1.00 85.62 88 GLY A O 1
ATOM 690 N N . LYS A 1 89 ? -18.561 3.323 6.869 1.00 86.12 89 LYS A N 1
ATOM 691 C CA . LYS A 1 89 ? -19.655 2.503 7.421 1.00 86.12 89 LYS A CA 1
ATOM 692 C C . LYS A 1 89 ? -19.408 1.007 7.228 1.00 86.12 89 LYS A C 1
ATOM 694 O O . LYS A 1 89 ? -19.532 0.253 8.183 1.00 86.12 89 LYS A O 1
ATOM 699 N N . VAL A 1 90 ? -18.989 0.615 6.024 1.00 85.19 90 VAL A N 1
ATOM 700 C CA . VAL A 1 90 ? -18.669 -0.775 5.671 1.00 85.19 90 VAL A CA 1
ATOM 701 C C . VAL A 1 90 ? -17.583 -1.334 6.585 1.00 85.19 90 VAL A C 1
ATOM 703 O O . VAL A 1 90 ? -17.745 -2.384 7.189 1.00 85.19 90 VAL A O 1
ATOM 706 N N . ALA A 1 91 ? -16.488 -0.599 6.755 1.00 83.94 91 ALA A N 1
ATOM 707 C CA . ALA A 1 91 ? -15.354 -1.088 7.517 1.00 83.94 91 ALA A CA 1
ATOM 708 C C . ALA A 1 91 ? -15.657 -1.194 9.021 1.00 83.94 91 ALA A C 1
ATOM 710 O O . ALA A 1 91 ? -15.115 -2.060 9.700 1.00 83.94 91 ALA A O 1
ATOM 711 N N . LYS A 1 92 ? -16.550 -0.356 9.559 1.00 85.44 92 LYS A N 1
ATOM 712 C CA . LYS A 1 92 ? -16.991 -0.420 10.966 1.00 85.44 92 LYS A CA 1
ATOM 713 C C . LYS A 1 92 ? -17.785 -1.681 11.327 1.00 85.44 92 LYS A C 1
ATOM 715 O O . LYS A 1 92 ? -17.931 -1.940 12.516 1.00 85.44 92 LYS A O 1
ATOM 720 N N . GLN A 1 93 ? -18.271 -2.442 10.346 1.00 84.25 93 GLN A N 1
ATOM 721 C CA . GLN A 1 93 ? -18.946 -3.726 10.579 1.00 84.25 93 GLN A CA 1
ATOM 722 C C . GLN A 1 93 ? -17.970 -4.834 10.999 1.00 84.25 93 GLN A C 1
ATOM 724 O O . GLN A 1 93 ? -18.389 -5.841 11.554 1.00 84.25 93 GLN A O 1
ATOM 729 N N . TYR A 1 94 ? -16.673 -4.641 10.750 1.00 83.25 94 TYR A N 1
ATOM 730 C CA . TYR A 1 94 ? -15.632 -5.621 11.024 1.00 83.25 94 TYR A CA 1
ATOM 731 C C . TYR A 1 94 ? -14.866 -5.256 12.289 1.00 83.25 94 TYR A C 1
ATOM 733 O O . TYR A 1 94 ? -14.698 -4.077 12.630 1.00 83.25 94 TYR A O 1
ATOM 741 N N . GLU A 1 95 ? -14.321 -6.276 12.951 1.00 83.81 95 GLU A N 1
ATOM 742 C CA . GLU A 1 95 ? -13.364 -6.056 14.025 1.00 83.81 95 GLU A CA 1
ATOM 743 C C . GLU A 1 95 ? -12.198 -5.188 13.549 1.00 83.81 95 GLU A C 1
ATOM 745 O O . GLU A 1 95 ? -11.727 -5.283 12.414 1.00 83.81 95 GLU A O 1
ATOM 750 N N . VAL A 1 96 ? -11.706 -4.332 14.446 1.00 83.06 96 VAL A N 1
ATOM 751 C CA . VAL A 1 96 ? -10.654 -3.363 14.125 1.00 83.06 96 VAL A CA 1
ATOM 752 C C . VAL A 1 96 ? -9.418 -4.041 13.536 1.00 83.06 96 VAL A C 1
ATOM 754 O O . VAL A 1 96 ? -8.850 -3.516 12.584 1.00 83.06 96 VAL A O 1
ATOM 757 N N . ASP A 1 97 ? -8.987 -5.168 14.102 1.00 81.06 97 ASP A N 1
ATOM 758 C CA . ASP A 1 97 ? -7.760 -5.839 13.667 1.00 81.06 97 ASP A CA 1
ATOM 759 C C . ASP A 1 97 ? -7.925 -6.459 12.273 1.00 81.06 97 ASP A C 1
ATOM 761 O O . ASP A 1 97 ? -7.127 -6.176 11.378 1.00 81.06 97 ASP A O 1
ATOM 765 N N . THR A 1 98 ? -9.026 -7.185 12.054 1.00 81.06 98 THR A N 1
ATOM 766 C CA . THR A 1 98 ? -9.422 -7.736 10.750 1.00 81.06 98 THR A CA 1
ATOM 767 C C . THR A 1 98 ? -9.511 -6.643 9.698 1.00 81.06 98 THR A C 1
ATOM 769 O O . THR A 1 98 ? -8.891 -6.741 8.642 1.00 81.06 98 THR A O 1
ATOM 772 N N . ARG A 1 99 ? -10.200 -5.542 10.013 1.00 85.75 99 ARG A N 1
ATOM 773 C CA . ARG A 1 99 ? -10.343 -4.396 9.116 1.00 85.75 99 ARG A CA 1
ATOM 774 C C . ARG A 1 99 ? -8.996 -3.842 8.666 1.00 85.75 99 ARG A C 1
ATOM 776 O O . ARG A 1 99 ? -8.823 -3.593 7.477 1.00 85.75 99 ARG A O 1
ATOM 783 N N . LEU A 1 100 ? -8.073 -3.588 9.596 1.00 87.50 100 LEU A N 1
ATOM 784 C CA . LEU A 1 100 ? -6.794 -2.944 9.277 1.00 87.50 100 LEU A CA 1
ATOM 785 C C . LEU A 1 100 ? -5.881 -3.875 8.477 1.00 87.50 100 LEU A C 1
ATOM 787 O O . LEU A 1 100 ? -5.341 -3.449 7.456 1.00 87.50 100 LEU A O 1
ATOM 791 N N . LYS A 1 101 ? -5.754 -5.138 8.900 1.00 84.69 101 LYS A N 1
ATOM 792 C CA . LYS A 1 101 ? -4.947 -6.148 8.199 1.00 84.69 101 LYS A CA 1
ATOM 793 C C . LYS A 1 101 ? -5.471 -6.394 6.791 1.00 84.69 101 LYS A C 1
ATOM 795 O O . LYS A 1 101 ? -4.704 -6.338 5.832 1.00 84.69 101 LYS A O 1
ATOM 800 N N . PHE A 1 102 ? -6.780 -6.595 6.667 1.00 85.25 102 PHE A N 1
ATOM 801 C CA . PHE A 1 102 ? -7.409 -6.872 5.386 1.00 85.25 102 PHE A CA 1
ATOM 802 C C . PHE A 1 102 ? -7.327 -5.675 4.435 1.00 85.25 102 PHE A C 1
ATOM 804 O O . PHE A 1 102 ? -6.894 -5.827 3.295 1.00 85.25 102 PHE A O 1
ATOM 811 N N . SER A 1 103 ? -7.639 -4.466 4.918 1.00 88.25 103 SER A N 1
ATOM 812 C CA . SER A 1 103 ? -7.516 -3.243 4.110 1.00 88.25 103 SER A CA 1
ATOM 813 C C . SER A 1 103 ? -6.082 -3.043 3.618 1.00 88.25 103 SER A C 1
ATOM 815 O O . SER A 1 103 ? -5.880 -2.675 2.465 1.00 88.25 103 SER A O 1
ATOM 817 N N . ALA A 1 104 ? -5.079 -3.312 4.460 1.00 88.19 104 ALA A N 1
ATOM 818 C CA . ALA A 1 104 ? -3.677 -3.198 4.070 1.00 88.19 104 ALA A CA 1
ATOM 819 C C . ALA A 1 104 ? -3.264 -4.230 3.022 1.00 88.19 104 ALA A C 1
ATOM 821 O O . ALA A 1 104 ? -2.560 -3.879 2.073 1.00 88.19 104 ALA A O 1
ATOM 822 N N . LEU A 1 105 ? -3.725 -5.473 3.160 1.00 87.12 105 LEU A N 1
ATOM 823 C CA . LEU A 1 105 ? -3.448 -6.539 2.205 1.00 87.12 105 LEU A CA 1
ATOM 824 C C . LEU A 1 105 ? -4.073 -6.235 0.838 1.00 87.12 105 LEU A C 1
ATOM 826 O O . LEU A 1 105 ? -3.363 -6.230 -0.167 1.00 87.12 105 LEU A O 1
ATOM 830 N N . VAL A 1 106 ? -5.367 -5.898 0.806 1.00 88.56 106 VAL A N 1
ATOM 831 C CA . VAL A 1 106 ? -6.091 -5.596 -0.441 1.00 88.56 106 VAL A CA 1
ATOM 832 C C . VAL A 1 106 ? -5.563 -4.325 -1.099 1.00 88.56 106 VAL A C 1
ATOM 834 O O . VAL A 1 106 ? -5.348 -4.312 -2.312 1.00 88.56 106 VAL A O 1
ATOM 837 N N . TRP A 1 107 ? -5.300 -3.268 -0.324 1.00 90.31 107 TRP A N 1
ATOM 838 C CA . TRP A 1 107 ? -4.709 -2.036 -0.851 1.00 90.31 107 TRP A CA 1
ATOM 839 C C . TRP A 1 107 ? -3.357 -2.305 -1.510 1.00 90.31 107 TRP A C 1
ATOM 841 O O . TRP A 1 107 ? -3.093 -1.829 -2.613 1.00 90.31 107 TRP A O 1
ATOM 851 N N . SER A 1 108 ? -2.504 -3.085 -0.848 1.00 88.00 108 SER A N 1
ATOM 852 C CA . SER A 1 108 ? -1.166 -3.401 -1.345 1.00 88.00 108 SER A CA 1
ATOM 853 C C . SER A 1 108 ? -1.215 -4.262 -2.607 1.00 88.00 108 SER A C 1
ATOM 855 O O . SER A 1 108 ? -0.550 -3.931 -3.585 1.00 88.00 108 SER A O 1
ATOM 857 N N . ALA A 1 109 ? -2.057 -5.300 -2.632 1.00 87.06 109 ALA A N 1
ATOM 858 C CA . ALA A 1 109 ? -2.250 -6.142 -3.812 1.00 87.06 109 ALA A CA 1
ATOM 859 C C . ALA A 1 109 ? -2.807 -5.340 -5.003 1.00 87.06 109 ALA A C 1
ATOM 861 O O . ALA A 1 109 ? -2.284 -5.427 -6.114 1.00 87.06 109 ALA A O 1
ATOM 862 N N . THR A 1 110 ? -3.812 -4.491 -4.763 1.00 89.19 110 THR A N 1
ATOM 863 C CA . THR A 1 110 ? -4.413 -3.631 -5.799 1.00 89.19 110 THR A CA 1
ATOM 864 C C . THR A 1 110 ? -3.394 -2.623 -6.333 1.00 89.19 110 THR A C 1
ATOM 866 O O . THR A 1 110 ? -3.226 -2.482 -7.544 1.00 89.19 110 THR A O 1
ATOM 869 N N . SER A 1 111 ? -2.650 -1.960 -5.443 1.00 87.75 111 SER A N 1
ATOM 870 C CA . SER A 1 111 ? -1.597 -1.015 -5.825 1.00 87.75 111 SER A CA 1
ATOM 871 C C . SER A 1 111 ? -0.470 -1.697 -6.603 1.00 87.75 111 SER A C 1
ATOM 873 O O . SER A 1 111 ? 0.049 -1.104 -7.550 1.00 87.75 111 SER A O 1
ATOM 875 N N . ALA A 1 112 ? -0.100 -2.926 -6.228 1.00 84.12 112 ALA A N 1
ATOM 876 C CA . ALA A 1 112 ? 0.908 -3.713 -6.929 1.00 84.12 112 ALA A CA 1
ATOM 877 C C . ALA A 1 112 ? 0.454 -4.079 -8.350 1.00 84.12 112 ALA A C 1
ATOM 879 O O . ALA A 1 112 ? 1.227 -3.949 -9.303 1.00 84.12 112 ALA A O 1
ATOM 880 N N . CYS A 1 113 ? -0.823 -4.449 -8.502 1.00 84.12 113 CYS A N 1
ATOM 881 C CA . CYS A 1 113 ? -1.421 -4.717 -9.806 1.00 84.12 113 CYS A CA 1
ATOM 882 C C . CYS A 1 113 ? -1.363 -3.486 -10.717 1.00 84.12 113 CYS A C 1
ATOM 884 O O . CYS A 1 113 ? -0.860 -3.565 -11.835 1.00 84.12 113 CYS A O 1
ATOM 886 N N . LEU A 1 114 ? -1.838 -2.342 -10.217 1.00 83.56 114 LEU A N 1
ATOM 887 C CA . LEU A 1 114 ? -1.926 -1.100 -10.989 1.00 83.56 114 LEU A CA 1
ATOM 888 C C . LEU A 1 114 ? -0.551 -0.508 -11.332 1.00 83.56 114 LEU A C 1
ATOM 890 O O . LEU A 1 114 ? -0.371 0.026 -12.421 1.00 83.56 114 LEU A O 1
ATOM 894 N N . SER A 1 115 ? 0.412 -0.585 -10.407 1.00 78.12 115 SER A N 1
ATOM 895 C CA . SER A 1 115 ? 1.700 0.116 -10.545 1.00 78.12 115 SER A CA 1
ATOM 896 C C . SER A 1 115 ? 2.799 -0.724 -11.189 1.00 78.12 115 SER A C 1
ATOM 898 O O . SER A 1 115 ? 3.726 -0.155 -11.760 1.00 78.12 115 SER A O 1
ATOM 900 N N . TYR A 1 116 ? 2.732 -2.053 -11.075 1.00 76.19 116 TYR A N 1
ATOM 901 C CA . TYR A 1 116 ? 3.802 -2.939 -11.537 1.00 76.19 116 TYR A CA 1
ATOM 902 C C . TYR A 1 116 ? 3.284 -3.996 -12.505 1.00 76.19 116 TYR A C 1
ATOM 904 O O . TYR A 1 116 ? 3.807 -4.080 -13.609 1.00 76.19 116 TYR A O 1
ATOM 912 N N . PHE A 1 117 ? 2.247 -4.761 -12.150 1.00 76.50 117 PHE A N 1
ATOM 913 C CA . PHE A 1 117 ? 1.795 -5.871 -12.999 1.00 76.50 117 PHE A CA 1
ATOM 914 C C . PHE A 1 117 ? 1.224 -5.404 -14.342 1.00 76.50 117 PHE A C 1
ATOM 916 O O . PHE A 1 117 ? 1.713 -5.842 -15.376 1.00 76.50 117 PHE A O 1
ATOM 923 N N . ILE A 1 118 ? 0.232 -4.504 -14.343 1.00 75.06 118 ILE A N 1
ATOM 924 C CA . ILE A 1 118 ? -0.410 -4.027 -15.578 1.00 75.06 118 ILE A CA 1
ATOM 925 C C . ILE A 1 118 ? 0.627 -3.384 -16.511 1.00 75.06 118 ILE A C 1
ATOM 927 O O . ILE A 1 118 ? 0.743 -3.845 -17.643 1.00 75.06 118 ILE A O 1
ATOM 931 N N . PRO A 1 119 ? 1.451 -2.408 -16.072 1.00 70.94 119 PRO A N 1
ATOM 932 C CA . PRO A 1 119 ? 2.480 -1.845 -16.941 1.00 70.94 119 PRO A CA 1
ATOM 933 C C . PRO A 1 119 ? 3.421 -2.908 -17.513 1.00 70.94 119 PRO A C 1
ATOM 935 O O . PRO A 1 119 ? 3.709 -2.874 -18.699 1.00 70.94 119 PRO A O 1
ATOM 938 N N . LEU A 1 120 ? 3.854 -3.879 -16.704 1.00 69.75 120 LEU A N 1
ATOM 939 C CA . LEU A 1 120 ? 4.775 -4.930 -17.143 1.00 69.75 120 LEU A CA 1
ATOM 940 C C . LEU A 1 120 ? 4.137 -5.953 -18.091 1.00 69.75 120 LEU A C 1
ATOM 942 O O . LEU A 1 120 ? 4.824 -6.453 -18.973 1.00 69.75 120 LEU A O 1
ATOM 946 N N . ALA A 1 121 ? 2.849 -6.258 -17.931 1.00 68.50 121 ALA A N 1
ATOM 947 C CA . ALA A 1 121 ? 2.125 -7.184 -18.800 1.00 68.50 121 ALA A CA 1
ATOM 948 C C . ALA A 1 121 ? 1.867 -6.598 -20.201 1.00 68.50 121 ALA A C 1
ATOM 950 O O . ALA A 1 121 ? 1.717 -7.349 -21.164 1.00 68.50 121 ALA A O 1
ATOM 951 N N . PHE A 1 122 ? 1.818 -5.266 -20.322 1.00 68.88 122 PHE A N 1
ATOM 952 C CA . PHE A 1 122 ? 1.576 -4.563 -21.589 1.00 68.88 122 PHE A CA 1
ATOM 953 C C . PHE A 1 122 ? 2.828 -3.902 -22.187 1.00 68.88 122 PHE A C 1
ATOM 955 O O . PHE A 1 122 ? 2.775 -3.399 -23.312 1.00 68.88 122 PHE A O 1
ATOM 962 N N . ASP A 1 123 ? 3.954 -3.912 -21.474 1.00 63.28 123 ASP A N 1
ATOM 963 C CA . ASP A 1 123 ? 5.220 -3.362 -21.949 1.00 63.28 123 ASP A CA 1
ATOM 964 C C . ASP A 1 123 ? 5.908 -4.338 -22.916 1.00 63.28 123 ASP A C 1
ATOM 966 O O . ASP A 1 123 ? 6.572 -5.298 -22.528 1.00 63.28 123 ASP A O 1
ATOM 970 N N . LYS A 1 124 ? 5.739 -4.063 -24.213 1.00 61.41 124 LYS A N 1
ATOM 971 C CA . LYS A 1 124 ? 6.318 -4.845 -25.317 1.00 61.41 124 LYS A CA 1
ATOM 972 C C . LYS A 1 124 ? 7.834 -4.661 -25.470 1.00 61.41 124 LYS A C 1
ATOM 974 O O . LYS A 1 124 ? 8.428 -5.357 -26.288 1.00 61.41 124 LYS A O 1
ATOM 979 N N . SER A 1 125 ? 8.441 -3.710 -24.750 1.00 58.84 125 SER A N 1
ATOM 980 C CA . SER A 1 125 ? 9.875 -3.396 -24.851 1.00 58.84 125 SER A CA 1
ATOM 981 C C . SER A 1 125 ? 10.754 -4.263 -23.951 1.00 58.84 125 SER A C 1
ATOM 983 O O . SER A 1 125 ? 11.965 -4.342 -24.158 1.00 58.84 125 SER A O 1
ATOM 985 N N . LEU A 1 126 ? 10.158 -4.943 -22.970 1.00 55.44 126 LEU A N 1
ATOM 986 C CA . LEU A 1 126 ? 10.880 -5.876 -22.124 1.00 55.44 126 LEU A CA 1
ATOM 987 C C . LEU A 1 126 ? 11.112 -7.191 -22.875 1.00 55.44 126 LEU A C 1
ATOM 989 O O . LEU A 1 126 ? 10.172 -7.900 -23.240 1.00 55.44 126 LEU A O 1
ATOM 993 N N . SER A 1 127 ? 12.386 -7.501 -23.113 1.00 52.59 127 SER A N 1
ATOM 994 C CA . SER A 1 127 ? 12.815 -8.776 -23.679 1.00 52.59 127 SER A CA 1
ATOM 995 C C . SER A 1 127 ? 12.404 -9.947 -22.777 1.00 52.59 127 SER A C 1
ATOM 997 O O . SER A 1 127 ? 12.218 -9.802 -21.571 1.00 52.59 127 SER A O 1
ATOM 999 N N . ALA A 1 128 ? 12.270 -11.133 -23.377 1.00 53.56 128 ALA A N 1
ATOM 1000 C CA . ALA A 1 128 ? 11.879 -12.374 -22.700 1.00 53.56 128 ALA A CA 1
ATOM 1001 C C . ALA A 1 128 ? 12.860 -12.831 -21.598 1.00 53.56 128 ALA A C 1
ATOM 1003 O O . ALA A 1 128 ? 12.539 -13.747 -20.839 1.00 53.56 128 ALA A O 1
ATOM 1004 N N . ASP A 1 129 ? 14.022 -12.186 -21.491 1.00 55.69 129 ASP A N 1
ATOM 1005 C CA . ASP A 1 129 ? 15.020 -12.475 -20.474 1.00 55.69 129 ASP A CA 1
ATOM 1006 C C . ASP A 1 129 ? 14.635 -11.798 -19.159 1.00 55.69 129 ASP A C 1
ATOM 1008 O O . ASP A 1 129 ? 14.505 -10.573 -19.061 1.00 55.69 129 ASP A O 1
ATOM 1012 N N . PHE A 1 130 ? 14.457 -12.616 -18.123 1.00 60.91 130 PHE A N 1
ATOM 1013 C CA . PHE A 1 130 ? 14.135 -12.179 -16.769 1.00 60.91 130 PHE A CA 1
ATOM 1014 C C . P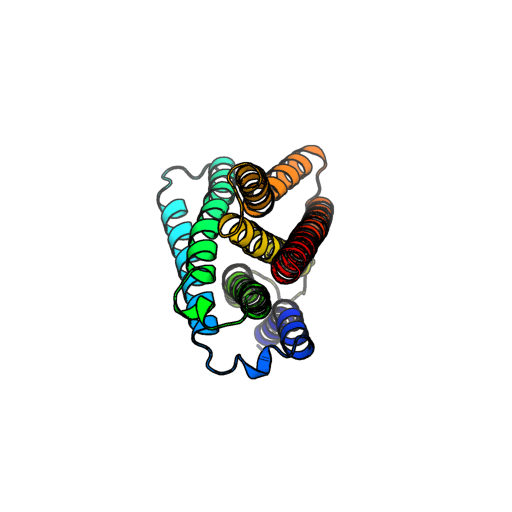HE A 1 130 ? 15.313 -11.387 -16.174 1.00 60.91 130 PHE A C 1
ATOM 1016 O O . PHE A 1 130 ? 16.163 -11.908 -15.457 1.00 60.91 130 PHE A O 1
ATOM 1023 N N . SER A 1 131 ? 15.397 -10.108 -16.533 1.00 66.56 131 SER A N 1
ATOM 1024 C CA . SER A 1 131 ? 16.468 -9.200 -16.136 1.00 66.56 131 SER A CA 1
ATOM 1025 C C . SER A 1 131 ? 16.345 -8.746 -14.678 1.00 66.56 131 SER A C 1
ATOM 1027 O O . SER A 1 131 ? 15.265 -8.742 -14.077 1.00 66.56 131 SER A O 1
ATOM 1029 N N . MET A 1 132 ? 17.452 -8.247 -14.121 1.00 68.75 132 MET A N 1
ATOM 1030 C CA . MET A 1 132 ? 17.485 -7.602 -12.799 1.00 68.75 132 MET A CA 1
ATOM 1031 C C . MET A 1 132 ? 16.471 -6.453 -12.643 1.00 68.75 132 MET A C 1
ATOM 1033 O O . MET A 1 132 ? 16.049 -6.150 -11.525 1.00 68.75 132 MET A O 1
ATOM 1037 N N . GLY A 1 133 ? 16.015 -5.851 -13.748 1.00 69.75 133 GLY A N 1
ATOM 1038 C CA . GLY A 1 133 ? 14.967 -4.830 -13.737 1.00 69.75 133 GLY A CA 1
ATOM 1039 C C . GLY A 1 133 ? 13.618 -5.338 -13.210 1.00 69.75 133 GLY A C 1
ATOM 1040 O O . GLY A 1 133 ? 12.887 -4.576 -12.573 1.00 69.75 133 GLY A O 1
ATOM 1041 N N . TYR A 1 134 ? 13.294 -6.621 -13.400 1.00 70.62 134 TYR A N 1
ATOM 1042 C CA . TYR A 1 134 ? 12.077 -7.223 -12.843 1.00 70.62 134 TYR A CA 1
ATOM 1043 C C . TYR A 1 134 ? 12.177 -7.417 -11.333 1.00 70.62 134 TYR A C 1
ATOM 1045 O O . TYR A 1 134 ? 11.269 -7.025 -10.599 1.00 70.62 134 TYR A O 1
ATOM 1053 N N . ILE A 1 135 ? 13.304 -7.955 -10.859 1.00 74.19 135 ILE A N 1
ATOM 1054 C CA . ILE A 1 135 ? 13.575 -8.157 -9.428 1.00 74.19 135 ILE A CA 1
ATOM 1055 C C . ILE A 1 135 ? 13.512 -6.816 -8.690 1.00 74.19 135 ILE A C 1
ATOM 1057 O O . ILE A 1 135 ? 12.874 -6.701 -7.644 1.00 74.19 135 ILE A O 1
ATOM 1061 N N . TYR A 1 136 ? 14.091 -5.774 -9.286 1.00 73.25 136 TYR A N 1
ATOM 1062 C CA . TYR A 1 136 ? 14.023 -4.409 -8.776 1.00 73.25 136 TYR A CA 1
ATOM 1063 C C . TYR A 1 136 ? 12.578 -3.912 -8.594 1.00 73.25 136 TYR A C 1
ATOM 1065 O O . TYR A 1 136 ? 12.208 -3.434 -7.518 1.00 73.25 136 TYR A O 1
ATOM 1073 N N . LYS A 1 137 ? 11.731 -4.067 -9.621 1.00 74.25 137 LYS A N 1
ATOM 1074 C CA . LYS A 1 137 ? 10.318 -3.654 -9.571 1.00 74.25 137 LYS A CA 1
ATOM 1075 C C . LYS A 1 137 ? 9.516 -4.455 -8.534 1.00 74.25 137 LYS A C 1
ATOM 1077 O O . LYS A 1 137 ? 8.663 -3.883 -7.858 1.00 74.25 137 LYS A O 1
ATOM 1082 N N . ILE A 1 138 ? 9.821 -5.741 -8.351 1.00 77.50 138 ILE A N 1
ATOM 1083 C CA . ILE A 1 138 ? 9.196 -6.585 -7.318 1.00 77.50 138 ILE A CA 1
ATOM 1084 C C . ILE A 1 138 ? 9.564 -6.091 -5.910 1.00 77.50 138 ILE A C 1
ATOM 1086 O O . ILE A 1 138 ? 8.680 -5.900 -5.074 1.00 77.50 138 ILE A O 1
ATOM 1090 N N . LEU A 1 139 ? 10.845 -5.816 -5.645 1.00 77.81 139 LEU A N 1
ATOM 1091 C CA . LEU A 1 139 ? 11.293 -5.306 -4.341 1.00 77.81 139 LEU A CA 1
ATOM 1092 C C . LEU A 1 139 ? 10.668 -3.944 -4.010 1.00 77.81 139 LEU A C 1
ATOM 1094 O O . LEU A 1 139 ? 10.219 -3.723 -2.881 1.00 77.81 139 LEU A O 1
ATOM 1098 N N . LEU A 1 140 ? 10.569 -3.054 -5.002 1.00 76.75 140 LEU A N 1
ATOM 1099 C CA . LEU A 1 140 ? 9.843 -1.790 -4.861 1.00 76.75 140 LEU A CA 1
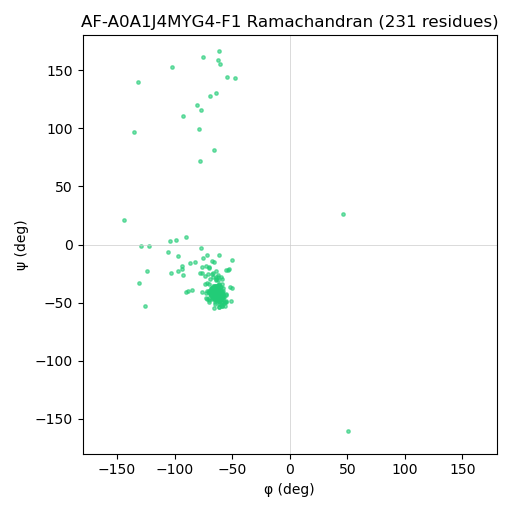ATOM 1100 C C . LEU A 1 140 ? 8.362 -2.001 -4.532 1.00 76.75 140 LEU A C 1
ATOM 1102 O O . LEU A 1 140 ? 7.808 -1.269 -3.704 1.00 76.75 140 LEU A O 1
ATOM 1106 N N . SER A 1 141 ? 7.725 -3.003 -5.144 1.00 79.88 141 SER A N 1
ATOM 1107 C CA . SER A 1 141 ? 6.346 -3.361 -4.823 1.00 79.88 141 SER A CA 1
ATOM 1108 C C . SER A 1 141 ? 6.203 -3.752 -3.357 1.00 79.88 141 SER A C 1
ATOM 1110 O O . SER A 1 141 ? 5.293 -3.254 -2.702 1.00 79.88 141 SER A O 1
ATOM 1112 N N . TYR A 1 142 ? 7.101 -4.572 -2.809 1.00 81.75 142 TYR A N 1
ATOM 1113 C CA . TYR A 1 142 ? 7.041 -4.948 -1.393 1.00 81.75 142 TYR A CA 1
ATOM 1114 C C . TYR A 1 142 ? 7.269 -3.762 -0.453 1.00 81.75 142 TYR A C 1
ATOM 1116 O O . TYR A 1 142 ? 6.560 -3.624 0.545 1.00 81.75 142 TYR A O 1
ATOM 1124 N N . GLY A 1 143 ? 8.206 -2.868 -0.783 1.00 77.44 143 GLY A N 1
ATOM 1125 C CA . GLY A 1 143 ? 8.432 -1.646 -0.007 1.00 77.44 143 GLY A CA 1
ATOM 1126 C C . GLY A 1 143 ? 7.184 -0.760 0.051 1.00 77.44 143 GLY A C 1
ATOM 1127 O O . GLY A 1 143 ? 6.815 -0.265 1.120 1.00 77.44 143 GLY A O 1
ATOM 1128 N N . ALA A 1 144 ? 6.479 -0.621 -1.075 1.00 77.69 144 ALA A N 1
ATOM 1129 C CA . ALA A 1 144 ? 5.210 0.102 -1.136 1.00 77.69 144 ALA A CA 1
ATOM 1130 C C . ALA A 1 144 ? 4.121 -0.548 -0.262 1.00 77.69 144 ALA A C 1
ATOM 1132 O O . ALA A 1 144 ? 3.338 0.162 0.370 1.00 77.69 144 ALA A O 1
ATOM 1133 N N . SER A 1 145 ? 4.102 -1.876 -0.159 1.00 82.38 145 SER A N 1
ATOM 1134 C CA . SER A 1 145 ? 3.146 -2.615 0.676 1.00 82.38 145 SER A CA 1
ATOM 1135 C C . SER A 1 145 ? 3.380 -2.400 2.168 1.00 82.38 145 SER A C 1
ATOM 1137 O O . SER A 1 145 ? 2.435 -2.137 2.914 1.00 82.38 145 SER A O 1
ATOM 1139 N N . PHE A 1 146 ? 4.638 -2.431 2.618 1.00 81.31 146 PHE A N 1
ATOM 1140 C CA . PHE A 1 146 ? 4.977 -2.104 4.010 1.00 81.31 146 PHE A CA 1
ATOM 1141 C C . PHE A 1 146 ? 4.673 -0.639 4.351 1.00 81.31 146 PHE A C 1
ATOM 1143 O O . PHE A 1 146 ? 4.187 -0.347 5.450 1.00 81.31 146 PHE A O 1
ATOM 1150 N N . SER A 1 147 ? 4.877 0.276 3.400 1.00 82.69 147 SER A N 1
ATOM 1151 C CA . SER A 1 147 ? 4.473 1.680 3.538 1.00 82.69 147 SER A CA 1
ATOM 1152 C C . SER A 1 147 ? 2.953 1.824 3.683 1.00 82.69 147 SER A C 1
ATOM 1154 O O . SER A 1 147 ? 2.486 2.526 4.585 1.00 82.69 147 SER A O 1
ATOM 1156 N N . ALA A 1 148 ? 2.166 1.115 2.863 1.00 84.12 148 ALA A N 1
ATOM 1157 C CA . ALA A 1 148 ? 0.704 1.126 2.932 1.00 84.12 148 ALA A CA 1
ATOM 1158 C C . ALA A 1 148 ? 0.179 0.544 4.253 1.00 84.12 148 ALA A C 1
ATOM 1160 O O . ALA A 1 148 ? -0.691 1.145 4.887 1.00 84.12 148 ALA A O 1
ATOM 1161 N N . LEU A 1 149 ? 0.751 -0.574 4.712 1.00 85.75 149 LEU A N 1
ATOM 1162 C CA . LEU A 1 149 ? 0.449 -1.166 6.017 1.00 85.75 149 LEU A CA 1
ATOM 1163 C C . LEU A 1 149 ? 0.685 -0.152 7.144 1.00 85.75 149 LEU A C 1
ATOM 1165 O O . LEU A 1 149 ? -0.210 0.118 7.947 1.00 85.75 149 LEU A O 1
ATOM 1169 N N . SER A 1 150 ? 1.873 0.450 7.177 1.00 84.69 150 SER A N 1
ATOM 1170 C CA . SER A 1 150 ? 2.236 1.433 8.200 1.00 84.69 150 SER A CA 1
ATOM 1171 C C . SER A 1 150 ? 1.332 2.664 8.153 1.00 84.69 150 SER A C 1
ATOM 1173 O O . SER A 1 150 ? 0.883 3.140 9.195 1.00 84.69 150 SER A O 1
ATOM 1175 N N . SER A 1 151 ? 0.992 3.125 6.948 1.00 86.25 151 SER A N 1
ATOM 1176 C CA . SER A 1 151 ? 0.101 4.264 6.724 1.00 86.25 151 SER A CA 1
ATOM 1177 C C . SER A 1 151 ? -1.316 3.982 7.220 1.00 86.25 151 SER A C 1
ATOM 1179 O O . SER A 1 151 ? -1.896 4.828 7.894 1.00 86.25 151 SER A O 1
ATOM 1181 N N . ILE A 1 152 ? -1.872 2.792 6.976 1.00 88.12 152 ILE A N 1
ATOM 1182 C CA . ILE A 1 152 ? -3.210 2.402 7.456 1.00 88.12 152 ILE A CA 1
ATOM 1183 C C . ILE A 1 152 ? -3.253 2.336 8.986 1.00 88.12 152 ILE A C 1
ATOM 1185 O O . ILE A 1 152 ? -4.159 2.899 9.608 1.00 88.12 152 ILE A O 1
ATOM 1189 N N . TYR A 1 153 ? -2.256 1.704 9.611 1.00 84.81 153 TYR A N 1
ATOM 1190 C CA . TYR A 1 153 ? -2.166 1.630 11.072 1.00 84.81 153 TYR A CA 1
ATOM 1191 C C . TYR A 1 153 ? -1.906 3.003 11.709 1.00 84.81 153 TYR A C 1
ATOM 1193 O O . TYR A 1 153 ? -2.504 3.332 12.738 1.00 84.81 153 TYR A O 1
ATOM 1201 N N . GLY A 1 154 ? -1.061 3.830 11.094 1.00 81.44 154 GLY A N 1
ATOM 1202 C CA . GLY A 1 154 ? -0.809 5.204 11.522 1.00 81.44 154 GLY A CA 1
ATOM 1203 C C . GLY A 1 154 ? -2.059 6.084 11.416 1.00 81.44 154 GLY A C 1
ATOM 1204 O O . GLY A 1 154 ? -2.431 6.758 12.378 1.00 81.44 154 GLY A O 1
ATOM 1205 N N . THR A 1 155 ? -2.778 5.983 10.300 1.00 85.00 155 THR A N 1
ATOM 1206 C CA . THR A 1 155 ? -4.033 6.704 10.042 1.00 85.00 155 THR A CA 1
ATOM 1207 C C . THR A 1 155 ? -5.122 6.283 11.029 1.00 85.00 155 THR A C 1
ATOM 1209 O O . THR A 1 155 ? -5.831 7.127 11.581 1.00 85.00 155 THR A O 1
ATOM 1212 N N . TYR A 1 156 ? -5.204 4.990 11.362 1.00 83.88 156 TYR A N 1
ATOM 1213 C CA . TYR A 1 156 ? -6.089 4.507 12.423 1.00 83.88 156 TYR A CA 1
ATOM 1214 C C . TYR A 1 156 ? -5.793 5.170 13.773 1.00 83.88 156 TYR A C 1
ATOM 1216 O O . TYR A 1 156 ? -6.729 5.515 14.498 1.00 83.88 156 TYR A O 1
ATOM 1224 N N . MET A 1 157 ? -4.526 5.433 14.106 1.00 76.00 157 MET A N 1
ATOM 1225 C CA . MET A 1 157 ? -4.196 6.134 15.348 1.00 76.00 157 MET A CA 1
ATOM 1226 C C . MET A 1 157 ? -4.774 7.560 15.408 1.00 76.00 157 MET A C 1
ATOM 1228 O O . MET A 1 157 ? -5.090 7.996 16.518 1.00 76.00 157 MET A O 1
ATOM 1232 N N . PHE A 1 158 ? -5.027 8.269 14.289 1.00 72.81 158 PHE A N 1
ATOM 1233 C CA . PHE A 1 158 ? -5.693 9.587 14.382 1.00 72.81 158 PHE A CA 1
ATOM 1234 C C . PHE A 1 158 ? -7.161 9.488 14.791 1.00 72.81 158 PHE A C 1
ATOM 1236 O O . PHE A 1 158 ? -7.724 10.484 15.254 1.00 72.81 158 PHE A O 1
ATOM 1243 N N . THR A 1 159 ? -7.788 8.320 14.619 1.00 69.94 159 THR A N 1
ATOM 1244 C CA . THR A 1 159 ? -9.190 8.100 15.009 1.00 69.94 159 THR A CA 1
ATOM 1245 C C . THR A 1 159 ? -9.354 7.935 16.521 1.00 69.94 159 THR A C 1
ATOM 1247 O O . THR A 1 159 ? -10.463 8.078 17.027 1.00 69.94 159 THR A O 1
ATOM 1250 N N . LYS A 1 160 ? -8.274 7.618 17.255 1.00 64.88 160 LYS A N 1
ATOM 1251 C CA . LYS A 1 160 ? -8.362 7.000 18.589 1.00 64.88 160 LYS A CA 1
ATOM 1252 C C . LYS A 1 160 ? -7.692 7.755 19.746 1.00 64.88 160 LYS A C 1
ATOM 1254 O O . LYS A 1 160 ? -7.797 7.254 20.865 1.00 64.88 160 LYS A O 1
ATOM 1259 N N . THR A 1 161 ? -7.029 8.906 19.559 1.00 56.25 161 THR A N 1
ATOM 1260 C CA . THR A 1 161 ? -6.242 9.524 20.655 1.00 56.25 161 THR A CA 1
ATOM 1261 C C . THR A 1 161 ? -6.457 11.019 20.925 1.00 56.25 161 THR A C 1
ATOM 1263 O O . THR A 1 161 ? -6.552 11.850 20.022 1.00 56.25 161 THR A O 1
ATOM 1266 N N . ASN A 1 162 ? -6.472 11.326 22.235 1.00 55.69 162 ASN A N 1
ATOM 1267 C CA . ASN A 1 162 ? -6.391 12.650 22.859 1.00 55.69 162 ASN A CA 1
ATOM 1268 C C . ASN A 1 162 ? -5.244 13.487 22.262 1.00 55.69 162 ASN A C 1
ATOM 1270 O O . ASN A 1 162 ? -4.1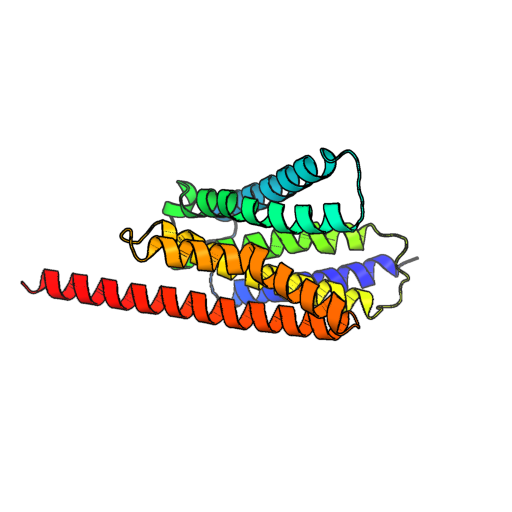62 12.974 21.968 1.00 55.69 162 ASN A O 1
ATOM 1274 N N . TYR A 1 163 ? -5.492 14.791 22.127 1.00 45.41 163 TYR A N 1
ATOM 1275 C CA . TYR A 1 163 ? -4.808 15.785 21.281 1.00 45.41 163 TYR A CA 1
ATOM 1276 C C . TYR A 1 163 ? -3.259 15.864 21.344 1.00 45.41 163 TYR A C 1
ATOM 1278 O O . TYR A 1 163 ? -2.654 16.439 20.440 1.00 45.41 163 TYR A O 1
ATOM 1286 N N . PHE A 1 164 ? -2.593 15.250 22.331 1.00 45.88 164 PHE A N 1
ATOM 1287 C CA . PHE A 1 164 ? -1.124 15.219 22.449 1.00 45.88 164 PHE A CA 1
ATOM 1288 C C . PHE A 1 164 ? -0.446 13.981 21.820 1.00 45.88 164 PHE A C 1
ATOM 1290 O O . PHE A 1 164 ? 0.735 14.034 21.478 1.00 45.88 164 PHE A O 1
ATOM 1297 N N . GLU A 1 165 ? -1.175 12.884 21.573 1.00 59.75 165 GLU A N 1
ATOM 1298 C CA . GLU A 1 165 ? -0.648 11.737 20.804 1.00 59.75 165 GLU A CA 1
ATOM 1299 C C . GLU A 1 165 ? -0.988 11.807 19.309 1.00 59.75 165 GLU A C 1
ATOM 1301 O O . GLU A 1 165 ? -0.274 11.238 18.479 1.00 59.75 165 GLU A O 1
ATOM 1306 N N . ARG A 1 166 ? -2.023 12.573 18.946 1.00 65.94 166 ARG A N 1
ATOM 1307 C CA . ARG A 1 166 ? -2.499 12.727 17.564 1.00 65.94 166 ARG A CA 1
ATOM 1308 C C . ARG A 1 166 ? -1.437 13.344 16.648 1.00 65.94 166 ARG A C 1
ATOM 1310 O O . ARG A 1 166 ? -1.211 12.834 15.557 1.00 65.94 166 ARG A O 1
ATOM 1317 N N . LYS A 1 167 ? -0.703 14.360 17.127 1.00 69.81 167 LYS A N 1
ATOM 1318 C CA . LYS A 1 167 ? 0.418 14.984 16.392 1.00 69.81 167 LYS A CA 1
ATOM 1319 C C . LYS A 1 167 ? 1.533 13.979 16.072 1.00 69.81 167 LYS A C 1
ATOM 1321 O O . LYS A 1 167 ? 2.032 13.952 14.952 1.00 69.81 167 LYS A O 1
ATOM 1326 N N . LYS A 1 168 ? 1.888 13.112 17.030 1.00 72.19 168 LYS A N 1
ATOM 1327 C CA . LYS A 1 168 ? 2.905 12.062 16.835 1.00 72.19 168 LYS A CA 1
ATOM 1328 C C . LYS A 1 168 ? 2.433 10.995 15.849 1.00 72.19 168 LYS A C 1
ATOM 1330 O O . LYS A 1 168 ? 3.236 10.520 15.056 1.00 72.19 168 LYS A O 1
ATOM 1335 N N . ALA A 1 169 ? 1.153 10.627 15.889 1.00 70.94 169 ALA A N 1
ATOM 1336 C CA . ALA A 1 169 ? 0.574 9.698 14.924 1.00 70.94 169 ALA A CA 1
ATOM 1337 C C . ALA A 1 169 ? 0.570 10.286 13.505 1.00 70.94 169 ALA A C 1
ATOM 1339 O O . ALA A 1 169 ? 0.974 9.596 12.571 1.00 70.94 169 ALA A O 1
ATOM 1340 N N . ILE A 1 170 ? 0.166 11.555 13.349 1.00 73.19 170 ILE A N 1
ATOM 1341 C CA . ILE A 1 170 ? 0.169 12.278 12.063 1.00 73.19 170 ILE A CA 1
ATOM 1342 C C . ILE A 1 170 ? 1.580 12.332 11.488 1.00 73.19 170 ILE A C 1
ATOM 1344 O O . ILE A 1 170 ? 1.783 11.930 10.347 1.00 73.19 170 ILE A O 1
ATOM 1348 N N . CYS A 1 171 ? 2.559 12.732 12.301 1.00 75.38 171 CYS A N 1
ATOM 1349 C CA . CYS A 1 171 ? 3.960 12.755 11.892 1.00 75.38 171 CYS A CA 1
ATOM 1350 C C . CYS A 1 171 ? 4.452 11.360 11.475 1.00 75.38 171 CYS A C 1
ATOM 1352 O O . CYS A 1 171 ? 5.043 11.218 10.412 1.00 75.38 171 CYS A O 1
ATOM 1354 N N . LEU A 1 172 ? 4.131 10.314 12.249 1.00 75.69 172 LEU A N 1
ATOM 1355 C CA . LEU A 1 172 ? 4.496 8.937 11.905 1.00 75.69 172 LEU A CA 1
ATOM 1356 C C . LEU A 1 172 ? 3.862 8.491 10.580 1.00 75.69 172 LEU A C 1
ATOM 1358 O O . LEU A 1 172 ? 4.538 7.892 9.759 1.00 75.69 172 LEU A O 1
ATOM 1362 N N . SER A 1 173 ? 2.593 8.816 10.341 1.00 75.44 173 SER A N 1
ATOM 1363 C CA . SER A 1 173 ? 1.888 8.408 9.117 1.00 75.44 173 SER A CA 1
ATOM 1364 C C . SER A 1 173 ? 2.409 9.142 7.883 1.00 75.44 173 SER A C 1
ATOM 1366 O O . SER A 1 173 ? 2.627 8.520 6.847 1.00 75.44 173 SER A O 1
ATOM 1368 N N . LEU A 1 174 ? 2.693 10.442 8.005 1.00 77.81 174 LEU A N 1
ATOM 1369 C CA . LEU A 1 174 ? 3.354 11.215 6.950 1.00 77.81 174 LEU A CA 1
ATOM 1370 C C . LEU A 1 174 ? 4.771 10.689 6.679 1.00 77.81 174 LEU A C 1
ATOM 1372 O O . LEU A 1 174 ? 5.171 10.523 5.527 1.00 77.81 174 LEU A O 1
ATOM 1376 N N . LEU A 1 175 ? 5.516 10.340 7.731 1.00 78.88 175 LEU A N 1
ATOM 1377 C CA . LEU A 1 175 ? 6.835 9.724 7.598 1.00 78.88 175 LEU A CA 1
ATOM 1378 C C . LEU A 1 175 ? 6.754 8.389 6.837 1.00 78.88 175 LEU A C 1
ATOM 1380 O O . LEU A 1 175 ? 7.576 8.148 5.953 1.00 78.88 175 LEU A O 1
ATOM 1384 N N . THR A 1 176 ? 5.739 7.560 7.125 1.00 75.25 176 THR A N 1
ATOM 1385 C CA . THR A 1 176 ? 5.511 6.283 6.424 1.00 75.25 176 THR A CA 1
ATOM 1386 C C . THR A 1 176 ? 5.089 6.464 4.962 1.00 75.25 176 THR A C 1
ATOM 1388 O O . THR A 1 176 ? 5.515 5.677 4.115 1.00 75.25 176 THR A O 1
ATOM 1391 N N . SER A 1 177 ? 4.275 7.481 4.647 1.00 73.00 177 SER A N 1
ATOM 1392 C CA . SER A 1 177 ? 3.690 7.666 3.311 1.00 73.00 177 SER A CA 1
ATOM 1393 C C . SER A 1 177 ? 4.615 8.399 2.337 1.00 73.00 177 SER A C 1
ATOM 1395 O O . SER A 1 177 ? 4.671 8.045 1.158 1.00 73.00 177 SER A O 1
ATOM 1397 N N . CYS A 1 178 ? 5.343 9.421 2.803 1.00 76.38 178 CYS A N 1
ATOM 1398 C CA . CYS A 1 178 ? 6.201 10.252 1.949 1.00 76.38 178 CYS A CA 1
ATOM 1399 C C . CYS A 1 178 ? 7.627 10.451 2.491 1.00 76.38 178 CYS A C 1
ATOM 1401 O O . CYS A 1 178 ? 8.568 10.491 1.697 1.00 76.38 178 CYS A O 1
ATOM 1403 N N . GLY A 1 179 ? 7.821 10.505 3.812 1.00 73.50 179 GLY A N 1
ATOM 1404 C CA . GLY A 1 179 ? 9.116 10.845 4.417 1.00 73.50 179 GLY A CA 1
ATOM 1405 C C . GLY A 1 179 ? 10.258 9.864 4.120 1.00 73.50 179 GLY A C 1
ATOM 1406 O O . GLY A 1 179 ? 11.339 10.295 3.727 1.00 73.50 179 GLY A O 1
ATOM 1407 N N . ILE A 1 180 ? 10.032 8.549 4.231 1.00 72.75 180 ILE A N 1
ATOM 1408 C CA . ILE A 1 180 ? 11.080 7.555 3.913 1.00 72.75 180 ILE A CA 1
ATOM 1409 C C . ILE A 1 180 ? 11.497 7.635 2.439 1.00 72.75 180 ILE A C 1
ATOM 1411 O O . ILE A 1 180 ? 12.676 7.495 2.126 1.00 72.75 180 ILE A O 1
ATOM 1415 N N . GLN A 1 181 ? 10.556 7.888 1.526 1.00 71.44 181 GLN A N 1
ATOM 1416 C CA . GLN A 1 181 ? 10.881 7.983 0.103 1.00 71.44 181 GLN A CA 1
ATOM 1417 C C . GLN A 1 181 ? 11.754 9.212 -0.190 1.00 71.44 181 GLN A C 1
ATOM 1419 O O . GLN A 1 181 ? 12.678 9.112 -0.989 1.00 71.44 181 GLN A O 1
ATOM 1424 N N . LEU A 1 182 ? 11.510 10.340 0.491 1.00 72.94 182 LEU A N 1
ATOM 1425 C CA . LEU A 1 182 ? 12.379 11.521 0.413 1.00 72.94 182 LEU A CA 1
ATOM 1426 C C . LEU A 1 182 ? 13.798 11.201 0.885 1.00 72.94 182 LEU A C 1
ATOM 1428 O O . LEU A 1 182 ? 14.756 11.512 0.186 1.00 72.94 182 LEU A O 1
ATOM 1432 N N . ILE A 1 183 ? 13.929 10.532 2.033 1.00 72.38 183 ILE A N 1
ATOM 1433 C CA . ILE A 1 183 ? 15.232 10.144 2.591 1.00 72.38 183 ILE A CA 1
ATOM 1434 C C . ILE A 1 183 ? 15.956 9.177 1.646 1.00 72.38 183 ILE A C 1
ATOM 1436 O O . ILE A 1 183 ? 17.125 9.378 1.336 1.00 72.38 183 ILE A O 1
ATOM 1440 N N . SER A 1 184 ? 15.255 8.161 1.139 1.00 68.81 184 SER A N 1
ATOM 1441 C CA . SER A 1 184 ? 15.817 7.192 0.196 1.00 68.81 184 SER A CA 1
ATOM 1442 C C . SER A 1 184 ? 16.322 7.854 -1.084 1.00 68.81 184 SER A C 1
ATOM 1444 O O . SER A 1 184 ? 17.330 7.414 -1.625 1.00 68.81 184 SER A O 1
ATOM 1446 N N . ASN A 1 185 ? 15.634 8.885 -1.570 1.00 68.50 185 ASN A N 1
ATOM 1447 C CA . ASN A 1 185 ? 16.043 9.606 -2.768 1.00 68.50 185 ASN A CA 1
ATOM 1448 C C . ASN A 1 185 ? 17.275 10.480 -2.527 1.00 68.50 185 ASN A C 1
ATOM 1450 O O . ASN A 1 185 ? 18.194 10.455 -3.332 1.00 68.50 185 ASN A O 1
ATOM 1454 N N . ILE A 1 186 ? 17.335 11.180 -1.390 1.00 72.06 186 ILE A N 1
ATOM 1455 C CA . ILE A 1 186 ? 18.530 11.944 -1.001 1.00 72.06 186 ILE A CA 1
ATOM 1456 C C . ILE A 1 186 ? 19.743 11.007 -0.908 1.00 72.06 186 ILE A C 1
ATOM 1458 O O . ILE A 1 186 ? 20.826 11.334 -1.378 1.00 72.06 186 ILE A O 1
ATOM 1462 N N . ILE A 1 187 ? 19.557 9.807 -0.354 1.00 67.31 187 ILE A N 1
ATOM 1463 C CA . ILE A 1 187 ? 20.612 8.790 -0.281 1.00 67.31 187 ILE A CA 1
ATOM 1464 C C . ILE A 1 187 ? 21.014 8.296 -1.682 1.00 67.31 187 ILE A C 1
ATOM 1466 O O . ILE A 1 187 ? 22.201 8.081 -1.926 1.00 67.31 187 ILE A O 1
ATOM 1470 N N . MET A 1 188 ? 20.060 8.141 -2.610 1.00 65.94 188 MET A N 1
ATOM 1471 C CA . MET A 1 188 ? 20.355 7.789 -4.008 1.00 65.94 188 MET A CA 1
ATOM 1472 C C . MET A 1 188 ? 21.215 8.840 -4.703 1.00 65.94 188 MET A C 1
ATOM 1474 O O . MET A 1 188 ? 22.161 8.463 -5.393 1.00 65.94 188 MET A O 1
ATOM 1478 N N . ASP A 1 189 ? 20.910 10.121 -4.491 1.00 67.62 189 ASP A N 1
ATOM 1479 C CA . ASP A 1 189 ? 21.663 11.235 -5.073 1.00 67.62 189 ASP A CA 1
ATOM 1480 C C . ASP A 1 189 ? 23.096 11.319 -4.514 1.00 67.62 189 ASP A C 1
ATOM 1482 O O . ASP A 1 189 ? 23.998 11.781 -5.209 1.00 67.62 189 ASP A O 1
ATOM 1486 N N . LEU A 1 190 ? 23.326 10.845 -3.281 1.00 66.44 190 LEU A N 1
ATOM 1487 C CA . LEU A 1 190 ? 24.635 10.884 -2.618 1.00 66.44 190 LEU A CA 1
ATOM 1488 C C . LEU A 1 190 ? 25.542 9.678 -2.899 1.00 66.44 190 LEU A C 1
ATOM 1490 O O . LEU A 1 190 ? 26.754 9.847 -2.992 1.00 66.44 190 LEU A O 1
ATOM 1494 N N . ILE A 1 191 ? 24.996 8.460 -2.950 1.00 62.03 191 ILE A N 1
ATOM 1495 C CA . ILE A 1 191 ? 25.809 7.228 -2.895 1.00 62.03 191 ILE A CA 1
ATOM 1496 C C . ILE A 1 191 ? 25.955 6.576 -4.282 1.00 62.03 191 ILE A C 1
ATOM 1498 O O . ILE A 1 191 ? 26.903 5.824 -4.515 1.00 62.03 191 ILE A O 1
ATOM 1502 N N . GLY A 1 192 ? 25.022 6.827 -5.214 1.00 59.62 192 GLY A N 1
ATOM 1503 C CA . GLY A 1 192 ? 24.779 5.891 -6.322 1.00 59.62 192 GLY A CA 1
ATOM 1504 C C . GLY A 1 192 ? 24.580 4.461 -5.774 1.00 59.62 192 GLY A C 1
ATOM 1505 O O . GLY A 1 192 ? 24.374 4.275 -4.578 1.00 59.62 192 GLY A O 1
ATOM 1506 N N . PRO A 1 193 ? 24.721 3.394 -6.566 1.00 55.50 193 PRO A N 1
ATOM 1507 C CA . PRO A 1 193 ? 23.781 2.920 -7.579 1.00 55.50 193 PRO A CA 1
ATOM 1508 C C . PRO A 1 193 ? 22.386 2.517 -7.030 1.00 55.50 193 PRO A C 1
ATOM 1510 O O . PRO A 1 193 ? 22.168 2.283 -5.843 1.00 55.50 193 PRO A O 1
ATOM 1513 N N . TYR A 1 194 ? 21.441 2.352 -7.958 1.00 63.53 194 TYR A N 1
ATOM 1514 C CA . TYR A 1 194 ? 19.998 2.118 -7.767 1.00 63.53 194 TYR A CA 1
ATOM 1515 C C . TYR A 1 194 ? 19.569 0.952 -6.845 1.00 63.53 194 TYR A C 1
ATOM 1517 O O . TYR A 1 194 ? 18.428 0.935 -6.389 1.00 63.53 194 TYR A O 1
ATOM 1525 N N . TYR A 1 195 ? 20.423 -0.044 -6.589 1.00 65.19 195 TYR A N 1
ATOM 1526 C CA . TYR A 1 195 ? 20.016 -1.287 -5.912 1.00 65.19 195 TYR A CA 1
ATOM 1527 C C . TYR A 1 195 ? 20.150 -1.230 -4.387 1.00 65.19 195 TYR A C 1
ATOM 1529 O O . TYR A 1 195 ? 19.256 -1.686 -3.670 1.00 65.19 195 TYR A O 1
ATOM 1537 N N . ILE A 1 196 ? 21.240 -0.640 -3.886 1.00 69.00 196 ILE A N 1
ATOM 1538 C CA . ILE A 1 196 ? 21.494 -0.510 -2.442 1.00 69.00 196 ILE A CA 1
ATOM 1539 C C . ILE A 1 196 ? 20.425 0.382 -1.811 1.00 69.00 196 ILE A C 1
ATOM 1541 O O . ILE A 1 196 ? 19.905 0.070 -0.741 1.00 69.00 196 ILE A O 1
ATOM 1545 N N . SER A 1 197 ? 20.024 1.445 -2.509 1.00 68.25 197 SER A N 1
ATOM 1546 C CA . SER A 1 197 ? 18.972 2.345 -2.046 1.00 68.25 197 SER A CA 1
ATOM 1547 C C . SER A 1 197 ? 17.608 1.669 -1.935 1.00 68.25 197 SER A C 1
ATOM 1549 O O . SER A 1 197 ? 16.889 1.922 -0.973 1.00 68.25 197 SER A O 1
ATOM 1551 N N . VAL A 1 198 ? 17.245 0.778 -2.864 1.00 71.06 198 VAL A N 1
ATOM 1552 C CA . VAL A 1 198 ? 15.965 0.055 -2.803 1.00 71.06 198 VAL A CA 1
ATOM 1553 C C . VAL A 1 198 ? 15.943 -0.964 -1.677 1.00 71.06 198 VAL A C 1
ATOM 1555 O O . VAL A 1 198 ? 14.936 -1.057 -0.975 1.00 71.06 198 VAL A O 1
ATOM 1558 N N . LEU A 1 199 ? 17.051 -1.669 -1.449 1.00 75.50 199 LEU A N 1
ATOM 1559 C CA . LEU A 1 199 ? 17.183 -2.564 -0.299 1.00 75.50 199 LEU A CA 1
ATOM 1560 C C . LEU A 1 199 ? 17.116 -1.789 1.022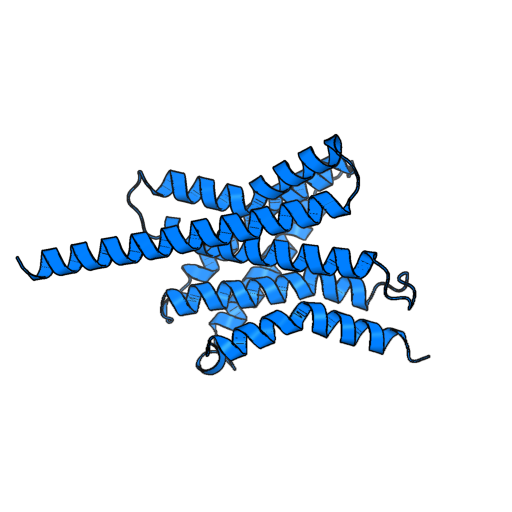 1.00 75.50 199 LEU A C 1
ATOM 1562 O O . LEU A 1 199 ? 16.385 -2.184 1.930 1.00 75.50 199 LEU A O 1
ATOM 1566 N N . LEU A 1 200 ? 17.806 -0.652 1.112 1.00 76.81 200 LEU A N 1
ATOM 1567 C CA . LEU A 1 200 ? 17.769 0.211 2.290 1.00 76.81 200 LEU A CA 1
ATOM 1568 C C . LEU A 1 200 ? 16.363 0.777 2.535 1.00 76.81 200 LEU A C 1
ATOM 1570 O O . LEU A 1 200 ? 15.877 0.747 3.664 1.00 76.81 200 LEU A O 1
ATOM 1574 N N . ASN A 1 201 ? 15.678 1.241 1.487 1.00 77.06 201 ASN A N 1
ATOM 1575 C CA . ASN A 1 201 ? 14.302 1.730 1.570 1.00 77.06 201 ASN A CA 1
ATOM 1576 C C . ASN A 1 201 ? 13.353 0.624 2.044 1.00 77.06 201 ASN A C 1
ATOM 1578 O O . ASN A 1 201 ? 12.566 0.838 2.964 1.00 77.06 201 ASN A O 1
ATOM 1582 N N . LEU A 1 202 ? 13.468 -0.582 1.481 1.00 79.69 202 LEU A N 1
ATOM 1583 C CA . LEU A 1 202 ? 12.684 -1.738 1.911 1.00 79.69 202 LEU A CA 1
ATOM 1584 C C . LEU A 1 202 ? 12.907 -2.039 3.402 1.00 79.69 202 LEU A C 1
ATOM 1586 O O . LEU A 1 202 ? 11.935 -2.187 4.144 1.00 79.69 202 LEU A O 1
ATOM 1590 N N . LEU A 1 203 ? 14.162 -2.068 3.860 1.00 83.62 203 LEU A N 1
ATOM 1591 C CA . LEU A 1 203 ? 14.500 -2.284 5.271 1.00 83.62 203 LEU A CA 1
ATOM 1592 C C . LEU A 1 203 ? 13.918 -1.192 6.176 1.00 83.62 203 LEU A C 1
ATOM 1594 O O . LEU A 1 203 ? 13.313 -1.506 7.203 1.00 83.62 203 LEU A O 1
ATOM 1598 N N . LEU A 1 204 ? 14.036 0.078 5.782 1.00 83.12 204 LEU A N 1
ATOM 1599 C CA . LEU A 1 204 ? 13.458 1.205 6.518 1.00 83.12 204 LEU A CA 1
ATOM 1600 C C . LEU A 1 204 ? 11.935 1.080 6.632 1.00 83.12 204 LEU A C 1
ATOM 1602 O O . LEU A 1 204 ? 11.389 1.264 7.722 1.00 83.12 204 LEU A O 1
ATOM 1606 N N . GLN A 1 205 ? 11.249 0.705 5.549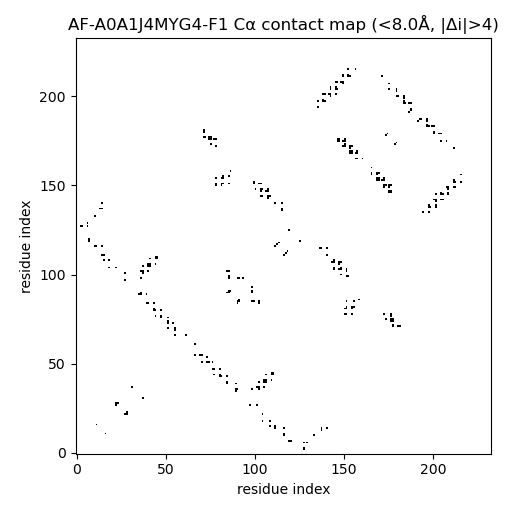 1.00 82.12 205 GLN A N 1
ATOM 1607 C CA . GLN A 1 205 ? 9.798 0.488 5.555 1.00 82.12 205 GLN A CA 1
ATOM 1608 C C . GLN A 1 205 ? 9.395 -0.685 6.458 1.00 82.12 205 GLN A C 1
ATOM 1610 O O . GLN A 1 205 ? 8.416 -0.580 7.199 1.00 82.12 205 GLN A O 1
ATOM 1615 N N . ILE A 1 206 ? 10.164 -1.779 6.465 1.00 82.62 206 ILE A N 1
ATOM 1616 C CA . ILE A 1 206 ? 9.927 -2.929 7.353 1.00 82.62 206 ILE A CA 1
ATOM 1617 C C . ILE A 1 206 ? 10.091 -2.529 8.825 1.00 82.62 206 ILE A C 1
ATOM 1619 O O . ILE A 1 206 ? 9.240 -2.859 9.660 1.00 82.62 206 ILE A O 1
ATOM 1623 N N . ILE A 1 207 ? 11.164 -1.807 9.159 1.00 83.50 207 ILE A N 1
ATOM 1624 C CA . ILE A 1 207 ? 11.418 -1.327 10.525 1.00 83.50 207 ILE A CA 1
ATOM 1625 C C . ILE A 1 207 ? 10.282 -0.402 10.972 1.00 83.50 207 ILE A C 1
ATOM 1627 O O . ILE A 1 207 ? 9.737 -0.572 12.067 1.00 83.50 207 ILE A O 1
ATOM 1631 N N . LEU A 1 208 ? 9.869 0.535 10.116 1.00 82.50 208 LEU A N 1
ATOM 1632 C CA . LEU A 1 208 ? 8.807 1.483 10.442 1.00 82.50 208 LEU A CA 1
ATOM 1633 C C . LEU A 1 208 ? 7.448 0.788 10.614 1.00 82.50 208 LEU A C 1
ATOM 1635 O O . LEU A 1 208 ? 6.707 1.114 11.548 1.00 82.50 208 LEU A O 1
ATOM 1639 N N . ALA A 1 209 ? 7.153 -0.221 9.791 1.00 80.38 209 ALA A N 1
ATOM 1640 C CA . ALA A 1 209 ? 5.972 -1.064 9.946 1.00 80.38 209 ALA A CA 1
ATOM 1641 C C . ALA A 1 209 ? 5.963 -1.775 11.301 1.00 80.38 209 ALA A C 1
ATOM 1643 O O . ALA A 1 209 ? 4.961 -1.717 12.021 1.00 80.38 209 ALA A O 1
ATOM 1644 N N . ARG A 1 210 ? 7.092 -2.373 11.707 1.00 82.31 210 ARG A N 1
ATOM 1645 C CA . ARG A 1 210 ? 7.221 -3.022 13.023 1.00 82.31 210 ARG A CA 1
ATOM 1646 C C . ARG A 1 210 ? 7.020 -2.045 14.178 1.00 82.31 210 ARG A C 1
ATOM 1648 O O . ARG A 1 210 ? 6.264 -2.355 15.099 1.00 82.31 210 ARG A O 1
ATOM 1655 N N . ILE A 1 211 ? 7.645 -0.868 14.127 1.00 83.50 211 ILE A N 1
ATOM 1656 C CA . ILE A 1 211 ? 7.493 0.168 15.163 1.00 83.50 211 ILE A CA 1
ATOM 1657 C C . ILE A 1 211 ? 6.029 0.607 15.269 1.00 83.50 211 ILE A C 1
ATOM 1659 O O . ILE A 1 211 ? 5.480 0.704 16.371 1.00 83.50 211 ILE A O 1
ATOM 1663 N N . THR A 1 212 ? 5.380 0.844 14.129 1.00 78.44 212 THR A N 1
ATOM 1664 C CA . THR A 1 212 ? 3.981 1.283 14.075 1.00 78.44 212 THR A CA 1
ATOM 1665 C C . THR A 1 212 ? 3.056 0.220 14.666 1.00 78.44 212 THR A C 1
ATOM 1667 O O . THR A 1 212 ? 2.241 0.536 15.535 1.00 78.44 212 THR A O 1
ATOM 1670 N N . LEU A 1 213 ? 3.228 -1.047 14.278 1.00 79.94 213 LEU A N 1
ATOM 1671 C CA . LEU A 1 213 ? 2.464 -2.178 14.814 1.00 79.94 213 LEU A CA 1
ATOM 1672 C C . LEU A 1 213 ? 2.657 -2.344 16.325 1.00 79.94 213 LEU A C 1
ATOM 1674 O O . LEU A 1 213 ? 1.676 -2.452 17.065 1.00 79.94 213 LEU A O 1
ATOM 1678 N N . TYR A 1 214 ? 3.904 -2.300 16.803 1.00 81.12 214 TYR A N 1
ATOM 1679 C CA . TYR A 1 214 ? 4.212 -2.379 18.232 1.00 81.12 214 TYR A CA 1
ATOM 1680 C C . TYR A 1 214 ? 3.523 -1.257 19.021 1.00 81.12 214 TYR A C 1
ATOM 1682 O O . TYR A 1 214 ? 2.930 -1.484 20.082 1.00 81.12 214 TYR A O 1
ATOM 1690 N N . LYS A 1 215 ? 3.539 -0.037 18.480 1.00 78.50 215 LYS A N 1
ATOM 1691 C CA . LYS A 1 215 ? 2.902 1.123 19.107 1.00 78.50 215 LYS A CA 1
ATOM 1692 C C . LYS A 1 215 ? 1.377 1.007 19.152 1.00 78.50 215 LYS A C 1
ATOM 1694 O O . LYS A 1 215 ? 0.772 1.351 20.165 1.00 78.50 215 LYS A O 1
ATOM 1699 N N . VAL A 1 216 ? 0.745 0.478 18.102 1.00 74.56 216 VAL A N 1
ATOM 1700 C CA . VAL A 1 216 ? -0.703 0.208 18.119 1.00 74.56 216 VAL A CA 1
ATOM 1701 C C . VAL A 1 216 ? -1.054 -0.864 19.154 1.00 74.56 216 VAL A C 1
ATOM 1703 O O . VAL A 1 216 ? -1.988 -0.671 19.938 1.00 74.56 216 VAL A O 1
ATOM 1706 N N . ASN A 1 217 ? -0.288 -1.954 19.213 1.00 75.50 217 ASN A N 1
ATOM 1707 C CA . ASN A 1 217 ? -0.545 -3.056 20.143 1.00 75.50 217 ASN A CA 1
ATOM 1708 C C . ASN A 1 217 ? -0.349 -2.645 21.608 1.00 75.50 217 ASN A C 1
ATOM 1710 O O . ASN A 1 217 ? -1.224 -2.892 22.439 1.00 75.50 217 ASN A O 1
ATOM 1714 N N . SER A 1 218 ? 0.743 -1.947 21.926 1.00 73.50 218 SER A N 1
ATOM 1715 C CA . SER A 1 218 ? 0.991 -1.423 23.278 1.00 73.50 218 SER A CA 1
ATOM 1716 C C . SER A 1 218 ? -0.100 -0.446 23.737 1.00 73.50 218 SER A C 1
ATOM 1718 O O . SER A 1 218 ? -0.583 -0.542 24.870 1.00 73.50 218 SER A O 1
ATOM 1720 N N . ASN A 1 219 ? -0.576 0.436 22.850 1.00 71.50 219 ASN A N 1
ATOM 1721 C CA . ASN A 1 219 ? -1.694 1.331 23.154 1.00 71.50 219 ASN A CA 1
ATOM 1722 C C . ASN A 1 219 ? -3.010 0.571 23.400 1.00 71.50 219 ASN A C 1
ATOM 1724 O O . ASN A 1 219 ? -3.769 0.953 24.297 1.00 71.50 219 ASN A O 1
ATOM 1728 N N . LYS A 1 220 ? -3.267 -0.524 22.672 1.00 68.06 220 LYS A N 1
ATOM 1729 C CA . LYS A 1 220 ? -4.434 -1.400 22.893 1.00 68.06 220 LYS A CA 1
ATOM 1730 C C . LYS A 1 220 ? -4.396 -2.044 24.286 1.00 68.06 220 LYS A C 1
ATOM 1732 O O . LYS A 1 220 ? -5.384 -1.956 25.016 1.00 68.06 220 LYS A O 1
ATOM 1737 N N . VAL A 1 221 ? -3.251 -2.601 24.694 1.00 66.94 221 VAL A N 1
ATOM 1738 C CA . VAL A 1 221 ? -3.055 -3.195 26.035 1.00 66.94 221 VAL A CA 1
ATOM 1739 C C . VAL A 1 221 ? -3.271 -2.152 27.135 1.00 66.94 221 VAL A C 1
ATOM 1741 O O . VAL A 1 221 ? -4.011 -2.383 28.093 1.00 66.94 221 VAL A O 1
ATOM 1744 N N . ARG A 1 222 ? -2.701 -0.951 26.974 1.00 65.56 222 ARG A N 1
ATOM 1745 C CA . ARG A 1 222 ? -2.836 0.133 27.958 1.00 65.56 222 ARG A CA 1
ATOM 1746 C C . ARG A 1 222 ? -4.283 0.620 28.109 1.00 65.56 222 ARG A C 1
ATOM 1748 O O . ARG A 1 222 ? -4.692 0.968 29.218 1.00 65.56 222 ARG A O 1
ATOM 1755 N N . GLN A 1 223 ? -5.061 0.646 27.023 1.00 66.19 223 GLN A N 1
ATOM 1756 C CA . GLN A 1 223 ? -6.489 0.987 27.064 1.00 66.19 223 GLN A CA 1
ATOM 1757 C C . GLN A 1 223 ? -7.328 -0.093 27.759 1.00 66.19 223 GLN A C 1
ATOM 1759 O O . GLN A 1 223 ? -8.193 0.254 28.566 1.00 66.19 223 GLN A O 1
ATOM 1764 N N . ASN A 1 224 ? -7.061 -1.374 27.497 1.00 69.44 224 ASN A N 1
ATOM 1765 C CA . ASN A 1 224 ? -7.771 -2.479 28.144 1.00 69.44 224 ASN A CA 1
ATOM 1766 C C . ASN A 1 224 ? -7.531 -2.490 29.661 1.00 69.44 224 ASN A C 1
ATOM 1768 O O . ASN A 1 224 ? -8.497 -2.475 30.422 1.00 69.44 224 ASN A O 1
ATOM 1772 N N . ASN A 1 225 ? -6.277 -2.346 30.103 1.00 68.75 225 ASN A N 1
ATOM 1773 C CA . ASN A 1 225 ? -5.941 -2.285 31.532 1.00 68.75 225 ASN A CA 1
ATOM 1774 C C . ASN A 1 225 ? -6.604 -1.094 32.248 1.00 68.75 225 ASN A C 1
ATOM 1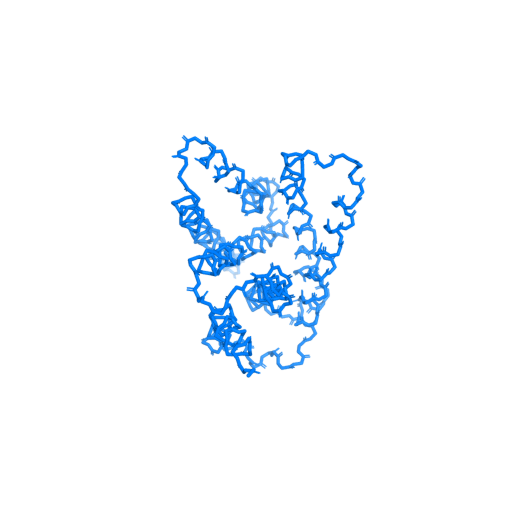776 O O . ASN A 1 225 ? -6.983 -1.195 33.414 1.00 68.75 225 ASN A O 1
ATOM 1780 N N . LYS A 1 226 ? -6.766 0.054 31.571 1.00 68.88 226 LYS A N 1
ATOM 1781 C CA . LYS A 1 226 ? -7.504 1.201 32.131 1.00 68.88 226 LYS A CA 1
ATOM 1782 C C . LYS A 1 226 ? -9.000 0.915 32.266 1.00 68.88 226 LYS A C 1
ATOM 1784 O O . LYS A 1 226 ? -9.583 1.282 33.281 1.00 68.88 226 LYS A O 1
ATOM 1789 N N . LYS A 1 227 ? -9.615 0.261 31.275 1.00 69.00 227 LYS A N 1
ATOM 1790 C CA . LYS A 1 227 ? -11.032 -0.132 31.331 1.00 69.00 227 LYS A CA 1
ATOM 1791 C C . LYS A 1 227 ? -11.300 -1.161 32.428 1.00 69.00 227 LYS A C 1
ATOM 1793 O O . LYS A 1 227 ? -12.299 -1.037 33.122 1.00 69.00 227 LYS A O 1
ATOM 1798 N N . GLU A 1 228 ? -10.410 -2.129 32.623 1.00 62.25 228 GLU A N 1
ATOM 1799 C CA . GLU A 1 228 ? -10.532 -3.102 33.717 1.00 62.25 228 GLU A CA 1
ATOM 1800 C C . GLU A 1 228 ? -10.406 -2.452 35.095 1.00 62.25 228 GLU A C 1
ATOM 1802 O O . GLU A 1 228 ? -11.191 -2.757 35.987 1.00 62.25 228 GLU A O 1
ATOM 1807 N N . LYS A 1 229 ? -9.480 -1.499 35.267 1.00 67.44 229 LYS A N 1
ATOM 1808 C CA . LYS A 1 229 ? -9.361 -0.732 36.519 1.00 67.44 229 LYS A CA 1
ATOM 1809 C C . LYS A 1 229 ? -10.594 0.124 36.823 1.00 67.44 229 LYS A C 1
ATOM 1811 O O . LYS A 1 229 ? -10.889 0.340 37.990 1.00 67.44 229 LYS A O 1
ATOM 1816 N N . LEU A 1 230 ? -11.297 0.603 35.795 1.00 65.06 230 LEU A N 1
ATOM 1817 C CA . LEU A 1 230 ? -12.546 1.362 35.936 1.00 65.06 230 LEU A CA 1
ATOM 1818 C C . LEU A 1 230 ? -13.762 0.476 36.238 1.00 65.06 230 LEU A C 1
ATOM 1820 O O . LEU A 1 230 ? -14.712 0.972 36.816 1.00 65.06 230 LEU A O 1
ATOM 1824 N N . LYS A 1 231 ? -13.740 -0.810 35.865 1.00 63.09 231 LYS A N 1
ATOM 1825 C CA . LYS A 1 231 ? -14.806 -1.777 36.192 1.00 63.09 231 LYS A CA 1
ATOM 1826 C C . LYS A 1 231 ? -14.690 -2.376 37.600 1.00 63.09 231 LYS A C 1
ATOM 1828 O O . LYS A 1 231 ? -15.621 -3.026 38.050 1.00 63.09 231 LYS A O 1
ATOM 1833 N N . LYS A 1 232 ? -13.529 -2.228 38.248 1.00 63.31 232 LYS A N 1
ATOM 1834 C CA . LYS A 1 232 ? -13.237 -2.735 39.603 1.00 63.31 232 LYS A CA 1
ATOM 1835 C C . LYS A 1 232 ? -13.384 -1.666 40.700 1.00 63.31 232 LYS A C 1
ATOM 1837 O O . LYS A 1 232 ? -13.031 -1.939 41.843 1.00 63.31 232 LYS A O 1
ATOM 1842 N N . LYS A 1 233 ? -13.826 -0.459 40.344 1.00 50.81 233 LYS A N 1
ATOM 1843 C CA . LYS A 1 233 ? -14.198 0.626 41.259 1.00 50.81 233 LYS A CA 1
ATOM 1844 C C . LYS A 1 233 ? -15.701 0.820 41.190 1.00 50.81 233 LYS A C 1
ATOM 1846 O O . LYS A 1 233 ? -16.255 1.205 42.234 1.00 50.81 233 LYS A O 1
#

Foldseek 3Di:
DPLLVVVLVVLCCLQCVVLVVCCVVVVLVVCDPDQVLLVLLLVLLVVLVVVLVVQLVPDPDCPVVVSLVSNLVSLVVSLVSLLCSCVPPSLVVDDNVSSLVVSLSSSLSSCSCVPPSVCSSPPPPDDSDPDVVSVLSSLLSLLVSLLSSLLNLLSVVCVPDDPPCNVVSSVLNSCSRRVLVVVLVVVCVVPDDDPVSSVVSSVVSNVSSVVSVVVSVVVVVVVVVVVVVVVVD

InterPro domains:
  IPR019164 Transmembrane protein 147 [PF09767] (12-159)